Protein AF-A0A5C6XM30-F1 (afdb_monomer_lite)

Radius of gyration: 27.26 Å; chains: 1; bounding box: 58×73×55 Å

Structure (mmCIF, N/CA/C/O backbone):
data_AF-A0A5C6XM30-F1
#
_entry.id   AF-A0A5C6XM30-F1
#
loop_
_atom_site.group_PDB
_atom_site.id
_atom_site.type_symbol
_atom_site.label_atom_id
_atom_site.label_alt_id
_atom_site.label_comp_id
_atom_site.label_asym_id
_atom_site.label_entity_id
_atom_site.label_seq_id
_atom_site.pdbx_PDB_ins_code
_atom_site.Cartn_x
_atom_site.Cartn_y
_atom_site.Cartn_z
_atom_site.occupancy
_atom_site.B_iso_or_equiv
_atom_site.auth_seq_id
_atom_site.auth_comp_id
_atom_site.auth_asym_id
_atom_site.auth_atom_id
_atom_site.pdbx_PDB_model_num
ATOM 1 N N . MET A 1 1 ? -19.858 -23.437 -1.092 1.00 40.25 1 MET A N 1
ATOM 2 C CA . MET A 1 1 ? -20.475 -22.109 -1.298 1.00 40.25 1 MET A CA 1
ATOM 3 C C . MET A 1 1 ? -19.417 -21.078 -0.925 1.00 40.25 1 MET A C 1
ATOM 5 O O . MET A 1 1 ? -19.105 -20.964 0.253 1.00 40.25 1 MET A O 1
ATOM 9 N N . ASN A 1 2 ? -18.749 -20.458 -1.905 1.00 53.47 2 ASN A N 1
ATOM 10 C CA . ASN A 1 2 ? -17.655 -19.523 -1.614 1.00 53.47 2 ASN A CA 1
ATOM 11 C C . ASN A 1 2 ? -18.248 -18.200 -1.123 1.00 53.47 2 ASN A C 1
ATOM 13 O O . ASN A 1 2 ? -19.006 -17.548 -1.841 1.00 53.47 2 ASN A O 1
ATOM 17 N N . GLU A 1 3 ? -17.945 -17.837 0.123 1.00 67.25 3 GLU A N 1
ATOM 18 C CA . GLU A 1 3 ? -18.320 -16.539 0.675 1.00 67.25 3 GLU A CA 1
ATOM 19 C C . GLU A 1 3 ? -17.633 -15.441 -0.149 1.00 67.25 3 GLU A C 1
ATOM 21 O O . GLU A 1 3 ? -16.437 -15.514 -0.410 1.00 67.25 3 GLU A O 1
ATOM 26 N N . LYS A 1 4 ? -18.375 -14.413 -0.567 1.00 79.62 4 LYS A N 1
ATOM 27 C CA . LYS A 1 4 ? -17.758 -13.184 -1.079 1.00 79.62 4 LYS A CA 1
ATOM 28 C C . LYS A 1 4 ? -17.199 -12.395 0.101 1.00 79.62 4 LYS A C 1
ATOM 30 O O . LYS A 1 4 ? -17.884 -12.242 1.116 1.00 79.62 4 LYS A O 1
ATOM 35 N N . VAL A 1 5 ? -15.999 -11.832 -0.048 1.00 81.56 5 VAL A N 1
ATOM 36 C CA . VAL A 1 5 ? -15.506 -10.804 0.883 1.00 81.56 5 VAL A CA 1
ATOM 37 C C . VAL A 1 5 ? -16.473 -9.618 0.841 1.00 81.56 5 VAL A C 1
ATOM 39 O O . VAL A 1 5 ? -16.636 -8.998 -0.209 1.00 81.56 5 VAL A O 1
ATOM 42 N N . LYS A 1 6 ? -17.144 -9.348 1.965 1.00 83.69 6 LYS A N 1
ATOM 43 C CA . LYS A 1 6 ? -18.075 -8.222 2.125 1.00 83.69 6 LYS A CA 1
ATOM 44 C C . LYS A 1 6 ? -17.318 -6.913 2.316 1.00 83.69 6 LYS A C 1
ATOM 46 O O . LYS A 1 6 ? -16.190 -6.928 2.812 1.00 83.69 6 LYS A O 1
ATOM 51 N N . SER A 1 7 ? -17.954 -5.805 1.950 1.00 81.69 7 SER A N 1
ATOM 52 C CA . SER A 1 7 ? -17.387 -4.476 2.155 1.00 81.69 7 SER A CA 1
ATOM 53 C C . SER A 1 7 ? -17.250 -4.189 3.653 1.00 81.69 7 SER A C 1
ATOM 55 O O . SER A 1 7 ? -18.114 -4.575 4.442 1.00 81.69 7 SER A O 1
ATOM 57 N N . LEU A 1 8 ? -16.186 -3.480 4.056 1.00 81.06 8 LEU A N 1
ATOM 58 C CA . LEU A 1 8 ? -16.021 -3.007 5.436 1.00 81.06 8 LEU A CA 1
ATOM 59 C C . LEU A 1 8 ? -17.243 -2.224 5.903 1.00 81.06 8 LEU A C 1
ATOM 61 O O . LEU A 1 8 ? -17.575 -2.304 7.074 1.00 81.06 8 LEU A O 1
ATOM 65 N N . TYR A 1 9 ? -17.892 -1.500 4.991 1.00 76.38 9 TYR A N 1
ATOM 66 C CA . TYR A 1 9 ? -18.986 -0.573 5.269 1.00 76.38 9 TYR A CA 1
ATOM 67 C C . TYR A 1 9 ? -20.360 -1.240 5.372 1.00 76.38 9 TYR A C 1
ATOM 69 O O . TYR A 1 9 ? -21.315 -0.583 5.789 1.00 76.38 9 TYR A O 1
ATOM 77 N N . ASP A 1 10 ? -20.474 -2.518 5.010 1.00 75.38 10 ASP A N 1
ATOM 78 C CA . ASP A 1 10 ? -21.750 -3.225 5.043 1.00 75.38 10 ASP A CA 1
ATOM 79 C C . ASP A 1 10 ? -22.238 -3.351 6.492 1.00 75.38 10 ASP A C 1
ATOM 81 O O . ASP A 1 10 ? -21.568 -3.951 7.328 1.00 75.38 10 ASP A O 1
ATOM 85 N N . ASN A 1 11 ? -23.427 -2.815 6.783 1.00 75.56 11 ASN A N 1
ATOM 86 C CA . ASN A 1 11 ? -24.070 -2.848 8.105 1.00 75.56 11 ASN A CA 1
ATOM 87 C C . ASN A 1 11 ? -23.289 -2.159 9.244 1.00 75.56 11 ASN A C 1
ATOM 89 O O . ASN A 1 11 ? -23.560 -2.422 10.417 1.00 75.56 11 ASN A O 1
ATOM 93 N N . LEU A 1 12 ? -22.349 -1.256 8.936 1.00 76.75 12 LEU A N 1
ATOM 94 C CA . LEU A 1 12 ? -21.659 -0.472 9.963 1.00 76.75 12 LEU A CA 1
ATOM 95 C C . LEU A 1 12 ? -22.493 0.718 10.441 1.00 76.75 12 LEU A C 1
ATOM 97 O O . LEU A 1 12 ? -22.843 1.606 9.663 1.00 76.75 12 LEU A O 1
ATOM 101 N N . ASN A 1 13 ? -22.694 0.810 11.757 1.00 75.56 13 ASN A N 1
ATOM 102 C CA . ASN A 1 13 ? -23.149 2.042 12.393 1.00 75.56 13 ASN A CA 1
ATOM 103 C C . ASN A 1 13 ? -21.945 2.896 12.820 1.00 75.56 13 ASN A C 1
ATOM 105 O O . ASN A 1 13 ? -21.471 2.820 13.951 1.00 75.56 13 ASN A O 1
ATOM 109 N N . LEU A 1 14 ? -21.457 3.743 11.911 1.00 74.75 14 LEU A N 1
ATOM 110 C CA . LEU A 1 14 ? -20.307 4.616 12.186 1.00 74.75 14 LEU A CA 1
ATOM 111 C C . LEU A 1 14 ? -20.572 5.651 13.293 1.00 74.75 14 LEU A C 1
ATOM 113 O O . LEU A 1 14 ? -19.620 6.184 13.855 1.00 74.75 14 LEU A O 1
ATOM 117 N N . LYS A 1 15 ? -21.839 5.933 13.640 1.00 77.19 15 LYS A N 1
ATOM 118 C CA . LYS A 1 15 ? -22.179 6.889 14.711 1.00 77.19 15 LYS A CA 1
ATOM 119 C C . LYS A 1 15 ? -21.788 6.381 16.098 1.00 77.19 15 LYS A C 1
ATOM 121 O O . LYS A 1 15 ? -21.571 7.187 16.994 1.00 77.19 15 LYS A O 1
ATOM 126 N N . THR A 1 16 ? -21.715 5.062 16.276 1.00 81.25 16 THR A N 1
ATOM 127 C CA . THR A 1 16 ? -21.353 4.421 17.549 1.00 81.25 16 THR A CA 1
ATOM 128 C C . THR A 1 16 ? -19.875 4.041 17.623 1.00 81.25 16 THR A C 1
ATOM 130 O O . THR A 1 16 ? -19.420 3.542 18.648 1.00 81.25 16 THR A O 1
ATOM 133 N N . THR A 1 17 ? -19.112 4.248 16.547 1.00 85.81 17 THR A N 1
ATOM 134 C CA . THR A 1 17 ? -17.674 3.973 16.529 1.00 85.81 17 THR A CA 1
ATOM 135 C C . THR A 1 17 ? -16.923 5.068 17.300 1.00 85.81 17 THR A C 1
ATOM 137 O O . THR A 1 17 ? -17.089 6.245 16.975 1.00 85.81 17 THR A O 1
ATOM 140 N N . PRO A 1 18 ? -16.066 4.725 18.284 1.00 89.50 18 PRO A N 1
ATOM 141 C CA . PRO A 1 18 ? -15.236 5.691 18.992 1.00 89.50 18 PRO A CA 1
ATOM 142 C C . PRO A 1 18 ? -14.442 6.575 18.032 1.00 89.50 18 PRO A C 1
ATOM 144 O O . PRO A 1 18 ? -13.803 6.086 17.094 1.00 89.50 18 PRO A O 1
ATOM 147 N N . LYS A 1 19 ? -14.444 7.884 18.303 1.00 88.06 19 LYS A N 1
ATOM 148 C CA . LYS A 1 19 ? -13.842 8.896 17.426 1.00 88.06 19 LYS A CA 1
ATOM 149 C C . LYS A 1 19 ? -12.382 8.585 17.083 1.00 88.06 19 LYS A C 1
ATOM 151 O O . LYS A 1 19 ? -12.007 8.663 15.924 1.00 88.06 19 LYS A O 1
ATOM 156 N N . ILE A 1 20 ? -11.584 8.152 18.059 1.00 88.44 20 ILE A N 1
ATOM 157 C CA . ILE A 1 20 ? -10.165 7.811 17.863 1.00 88.44 20 ILE A CA 1
ATOM 158 C C . ILE A 1 20 ? -9.942 6.684 16.842 1.00 88.44 20 ILE A C 1
ATOM 160 O O . ILE A 1 20 ? -8.983 6.723 16.073 1.00 88.44 20 ILE A O 1
ATOM 164 N N . ILE A 1 21 ? -10.845 5.701 16.802 1.00 88.50 21 ILE A N 1
ATOM 165 C CA . ILE A 1 21 ? -10.800 4.595 15.840 1.00 88.50 21 ILE A CA 1
ATOM 166 C C . ILE A 1 21 ? -11.195 5.111 14.459 1.00 88.50 21 ILE A C 1
ATOM 168 O O . ILE A 1 21 ? -10.511 4.818 13.479 1.00 88.50 21 ILE A O 1
ATOM 172 N N . LEU A 1 22 ? -12.277 5.890 14.383 1.00 86.31 22 LEU A N 1
ATOM 173 C CA . LEU A 1 22 ? -12.786 6.434 13.128 1.00 86.31 22 LEU A CA 1
ATOM 174 C C . LEU A 1 22 ? -11.791 7.411 12.483 1.00 86.31 22 LEU A C 1
ATOM 176 O O . LEU A 1 22 ? -11.523 7.313 11.287 1.00 86.31 22 LEU A O 1
ATOM 180 N N . ASP A 1 23 ? -11.194 8.300 13.276 1.00 84.81 23 ASP A N 1
ATOM 181 C CA . ASP A 1 23 ? -10.172 9.250 12.837 1.00 84.81 23 ASP A CA 1
ATOM 182 C C . ASP A 1 23 ? -8.939 8.508 12.306 1.00 84.81 23 ASP A C 1
ATOM 184 O O . ASP A 1 23 ? -8.452 8.813 11.213 1.00 84.81 23 ASP A O 1
ATOM 188 N N . TYR A 1 24 ? -8.464 7.482 13.026 1.00 84.94 24 TYR A N 1
ATOM 189 C CA . TYR A 1 24 ? -7.345 6.670 12.553 1.00 84.94 24 TYR A CA 1
ATOM 190 C C . TYR A 1 24 ? -7.695 5.927 11.262 1.00 84.94 24 TYR A C 1
ATOM 192 O O . TYR A 1 24 ? -6.934 6.007 10.300 1.00 84.94 24 TYR A O 1
ATOM 200 N N . PHE A 1 25 ? -8.849 5.261 11.202 1.00 84.31 25 PHE A N 1
ATOM 201 C CA . PHE A 1 25 ? -9.312 4.542 10.015 1.00 84.31 25 PHE A CA 1
ATOM 202 C C . PHE A 1 25 ? -9.391 5.454 8.785 1.00 84.31 25 PHE A C 1
ATOM 204 O O . PHE A 1 25 ? -8.838 5.132 7.733 1.00 84.31 25 PHE A O 1
ATOM 211 N N . ASN A 1 26 ? -9.990 6.635 8.937 1.00 79.38 26 ASN A N 1
ATOM 212 C CA . ASN A 1 26 ? -10.081 7.628 7.871 1.00 79.38 26 ASN A CA 1
ATOM 213 C C . ASN A 1 26 ? -8.698 8.164 7.468 1.00 79.38 26 ASN A C 1
ATOM 215 O O . ASN A 1 26 ? -8.483 8.453 6.295 1.00 79.38 26 ASN A O 1
ATOM 219 N N . SER A 1 27 ? -7.733 8.252 8.390 1.00 78.81 27 SER A N 1
ATOM 220 C CA . SER A 1 27 ? -6.354 8.675 8.083 1.00 78.81 27 SER A CA 1
ATOM 221 C C . SER A 1 27 ? -5.559 7.681 7.220 1.00 78.81 27 SER A C 1
ATOM 223 O O . SER A 1 27 ? -4.453 8.004 6.760 1.00 78.81 27 SER A O 1
ATOM 225 N N . LEU A 1 28 ? -6.070 6.455 7.053 1.00 76.50 28 LEU A N 1
ATOM 226 C CA . LEU A 1 28 ? -5.462 5.420 6.215 1.00 76.50 28 LEU A CA 1
ATOM 227 C C . LEU A 1 28 ? -5.915 5.499 4.755 1.00 76.50 28 LEU A C 1
ATOM 229 O O . LEU A 1 28 ? -5.235 4.957 3.887 1.00 76.50 28 LEU A O 1
ATOM 233 N N . GLY A 1 29 ? -7.038 6.159 4.466 1.00 67.75 29 GLY A N 1
ATOM 234 C CA . GLY A 1 29 ? -7.469 6.380 3.092 1.00 67.75 29 GLY A CA 1
ATOM 235 C C . GLY A 1 29 ? -6.691 7.496 2.393 1.00 67.75 29 GLY A C 1
ATOM 236 O O . GLY A 1 29 ? -6.094 8.368 3.023 1.00 67.75 29 GLY A O 1
ATOM 237 N N . SER A 1 30 ? -6.714 7.480 1.061 1.00 56.50 30 SER A N 1
ATOM 238 C CA . SER A 1 30 ? -6.116 8.538 0.244 1.00 56.50 30 SER A CA 1
ATOM 239 C C . SER A 1 30 ? -6.979 9.800 0.301 1.00 56.50 30 SER A C 1
ATOM 241 O O . SER A 1 30 ? -8.169 9.753 0.002 1.00 56.50 30 SER A O 1
ATOM 243 N N . SER A 1 31 ? -6.383 10.949 0.630 1.00 45.03 31 SER A N 1
ATOM 244 C CA . SER A 1 31 ? -7.051 12.259 0.567 1.00 45.03 31 SER A CA 1
ATOM 245 C C . SER A 1 31 ? -7.333 12.738 -0.863 1.00 45.03 31 SER A C 1
ATOM 247 O O . SER A 1 31 ? -7.992 13.758 -1.042 1.00 45.03 31 SER A O 1
ATOM 249 N N . LYS A 1 32 ? -6.818 12.032 -1.882 1.00 44.31 32 LYS A N 1
ATOM 250 C CA . LYS A 1 32 ? -6.969 12.392 -3.301 1.00 44.31 32 LYS A CA 1
ATOM 251 C C . LYS A 1 32 ? -8.223 11.817 -3.964 1.00 44.31 32 LYS A C 1
ATOM 253 O O . LYS A 1 32 ? -8.522 12.215 -5.086 1.00 44.31 32 LYS A O 1
ATOM 258 N N . ASP A 1 33 ? -8.951 10.924 -3.297 1.00 40.91 33 ASP A N 1
ATOM 259 C CA . ASP A 1 33 ? -10.219 10.419 -3.815 1.00 40.91 33 ASP A CA 1
ATOM 260 C C . ASP A 1 33 ? -11.350 11.347 -3.348 1.00 40.91 33 ASP A C 1
ATOM 262 O O . ASP A 1 33 ? -11.609 11.489 -2.154 1.00 40.91 33 ASP A O 1
ATOM 266 N N . PHE A 1 34 ? -12.022 11.988 -4.310 1.00 34.69 34 PHE A N 1
ATOM 267 C CA . PHE A 1 34 ? -13.093 12.991 -4.146 1.00 34.69 34 PHE A CA 1
ATOM 268 C C . PHE A 1 34 ? -14.288 12.545 -3.262 1.00 34.69 34 PHE A C 1
ATOM 270 O O . PHE A 1 34 ? -15.171 13.347 -2.977 1.00 34.69 34 PHE A O 1
ATOM 277 N N . PHE A 1 35 ? -14.316 11.288 -2.799 1.00 37.22 35 PHE A N 1
ATOM 278 C CA . PHE A 1 35 ? -15.398 10.660 -2.028 1.00 37.22 35 PHE A CA 1
ATOM 279 C C . PHE A 1 35 ? -14.960 10.133 -0.649 1.00 37.22 35 PHE A C 1
ATOM 281 O O . PHE A 1 35 ? -15.447 9.105 -0.167 1.00 37.22 35 PHE A O 1
ATOM 288 N N . GLY A 1 36 ? -14.071 10.870 0.016 1.00 47.22 36 GLY A N 1
ATOM 289 C CA . GLY A 1 36 ? -13.663 10.592 1.390 1.00 47.22 36 GLY A CA 1
ATOM 290 C C . GLY A 1 36 ? -12.569 9.531 1.477 1.00 47.22 36 GLY A C 1
ATOM 291 O O . GLY A 1 36 ? -12.476 8.612 0.665 1.00 47.22 36 GLY A O 1
ATOM 292 N N . SER A 1 37 ? -11.715 9.677 2.484 1.00 52.56 37 SER A N 1
ATOM 293 C CA . SER A 1 37 ? -10.513 8.884 2.720 1.00 52.56 37 SER A CA 1
ATOM 294 C C . SER A 1 37 ? -10.846 7.467 3.202 1.00 52.56 37 SER A C 1
ATOM 296 O O . SER A 1 37 ? -10.605 7.088 4.347 1.00 52.56 37 SER A O 1
ATOM 298 N N . LYS A 1 38 ? -11.404 6.655 2.306 1.00 63.03 38 LYS A N 1
ATOM 299 C CA . LYS A 1 38 ? -11.754 5.260 2.563 1.00 63.03 38 LYS A CA 1
ATOM 300 C C . LYS A 1 38 ? -10.575 4.351 2.204 1.00 63.03 38 LYS A C 1
ATOM 302 O O . LYS A 1 38 ? -10.203 4.291 1.030 1.00 63.03 38 LYS A O 1
ATOM 307 N N . PRO A 1 39 ? -9.952 3.656 3.169 1.00 64.44 39 PRO A N 1
ATOM 308 C CA . PRO A 1 39 ? -8.936 2.665 2.844 1.00 64.44 39 PRO A CA 1
ATOM 309 C C . PRO A 1 39 ? -9.566 1.517 2.040 1.00 64.44 39 PRO A C 1
ATOM 311 O O . PRO A 1 39 ? -10.621 1.007 2.410 1.00 64.44 39 PRO A O 1
ATOM 314 N N . LEU A 1 40 ? -8.893 1.103 0.959 1.00 68.00 40 LEU A N 1
ATOM 315 C CA . LEU A 1 40 ? -9.267 -0.046 0.120 1.00 68.00 40 LEU A CA 1
ATOM 316 C C . LEU A 1 40 ? -10.668 0.096 -0.513 1.00 68.00 40 LEU A C 1
ATOM 318 O O . LEU A 1 40 ? -11.603 -0.635 -0.194 1.00 68.00 40 LEU A O 1
ATOM 322 N N . ASN A 1 41 ? -10.806 1.062 -1.425 1.00 69.44 41 ASN A N 1
ATOM 323 C CA . ASN A 1 41 ? -12.088 1.481 -2.001 1.00 69.44 41 ASN A CA 1
ATOM 324 C C . ASN A 1 41 ? -12.551 0.682 -3.229 1.00 69.44 41 ASN A C 1
ATOM 326 O O . ASN A 1 41 ? -13.706 0.824 -3.625 1.00 69.44 41 ASN A O 1
ATOM 330 N N . THR A 1 42 ? -11.683 -0.127 -3.843 1.00 73.19 42 THR A N 1
ATOM 331 C CA . THR A 1 42 ? -12.015 -0.798 -5.104 1.00 73.19 42 THR A CA 1
ATOM 332 C C . THR A 1 42 ? -12.048 -2.304 -4.932 1.00 73.19 42 THR A C 1
ATOM 334 O O . THR A 1 42 ? -11.049 -2.916 -4.555 1.00 73.19 42 THR A O 1
ATOM 337 N N . GLN A 1 43 ? -13.200 -2.898 -5.243 1.00 82.31 43 GLN A N 1
ATOM 338 C CA . GLN A 1 43 ? -13.362 -4.341 -5.333 1.00 82.31 43 GLN A CA 1
ATOM 339 C C . GLN A 1 43 ? -12.954 -4.816 -6.729 1.00 82.31 43 GLN A C 1
ATOM 341 O O . GLN A 1 43 ? -13.398 -4.266 -7.736 1.00 82.31 43 GLN A O 1
ATOM 346 N N . PHE A 1 44 ? -12.147 -5.869 -6.797 1.00 83.50 44 PHE A N 1
ATOM 347 C CA . PHE A 1 44 ? -11.903 -6.607 -8.033 1.00 83.50 44 PHE A CA 1
ATOM 348 C C . PHE A 1 44 ? -12.540 -7.990 -7.938 1.00 83.50 44 PHE A C 1
ATOM 350 O O . PHE A 1 44 ? -12.570 -8.571 -6.852 1.00 83.50 44 PHE A O 1
ATOM 357 N N . THR A 1 45 ? -13.043 -8.517 -9.058 1.00 82.19 45 THR A N 1
ATOM 358 C CA . THR A 1 45 ? -13.583 -9.881 -9.117 1.00 82.19 45 THR A CA 1
ATOM 359 C C . THR A 1 45 ? -13.051 -10.613 -10.344 1.00 82.19 45 THR A C 1
ATOM 361 O O . THR A 1 45 ? -13.280 -10.183 -11.469 1.00 82.19 45 THR A O 1
ATOM 364 N N . PHE A 1 46 ? -12.385 -11.747 -10.130 1.00 83.19 46 PHE A N 1
ATOM 365 C CA . PHE A 1 46 ? -12.082 -12.715 -11.181 1.00 83.19 46 PHE A CA 1
ATOM 366 C C . PHE A 1 46 ? -13.195 -13.762 -11.202 1.00 83.19 46 PHE A C 1
ATOM 368 O O . PHE A 1 46 ? -13.136 -14.754 -10.473 1.00 83.19 46 PHE A O 1
ATOM 375 N N . ASN A 1 47 ? -14.229 -13.525 -12.016 1.00 68.25 47 ASN A N 1
ATOM 376 C CA . ASN A 1 47 ? -15.428 -14.374 -12.062 1.00 68.25 47 ASN A CA 1
ATOM 377 C C . ASN A 1 47 ? -15.091 -15.842 -12.369 1.00 68.25 47 ASN A C 1
ATOM 379 O O . ASN A 1 47 ? -15.621 -16.736 -11.718 1.00 68.25 47 ASN A O 1
ATOM 383 N N . ASN A 1 48 ? -14.133 -16.086 -13.266 1.00 76.94 48 ASN A N 1
ATOM 384 C CA . ASN A 1 48 ? -13.721 -17.439 -13.658 1.00 76.94 48 ASN A CA 1
ATOM 385 C C . ASN A 1 48 ? -13.032 -18.217 -12.524 1.00 76.94 48 ASN A C 1
ATOM 387 O O . ASN A 1 48 ? -12.935 -19.436 -12.594 1.00 76.94 48 ASN A O 1
ATOM 391 N N . GLN A 1 49 ? -12.549 -17.528 -11.486 1.00 73.00 49 GLN A N 1
ATOM 392 C CA . GLN A 1 49 ? -11.850 -18.143 -10.354 1.00 73.00 49 GLN A CA 1
ATOM 393 C C . GLN A 1 49 ? -12.542 -17.886 -9.009 1.00 73.00 49 GLN A C 1
ATOM 395 O O . GLN A 1 49 ? -12.023 -18.281 -7.971 1.00 73.00 49 GLN A O 1
ATOM 400 N N . ASN A 1 50 ? -13.723 -17.253 -9.001 1.00 78.81 50 ASN A N 1
ATOM 401 C CA . ASN A 1 50 ? -14.446 -16.861 -7.785 1.00 78.81 50 ASN A CA 1
ATOM 402 C C . ASN A 1 50 ? -13.578 -16.091 -6.763 1.00 78.81 50 ASN A C 1
ATOM 404 O O . ASN A 1 50 ? -13.775 -16.208 -5.550 1.00 78.81 50 ASN A O 1
ATOM 408 N N . ILE A 1 51 ? -12.623 -15.291 -7.247 1.00 84.50 51 ILE A N 1
ATOM 409 C CA . ILE A 1 51 ? -11.729 -14.491 -6.403 1.00 84.50 51 ILE A CA 1
ATOM 410 C C . ILE A 1 51 ? -12.255 -13.062 -6.334 1.00 84.50 51 ILE A C 1
ATOM 412 O O . ILE A 1 51 ? -12.429 -12.422 -7.370 1.00 84.50 51 ILE A O 1
ATOM 416 N N . ASN A 1 52 ? -12.471 -12.548 -5.123 1.00 88.19 52 ASN A N 1
ATOM 417 C CA . ASN A 1 52 ? -12.779 -11.144 -4.884 1.00 88.19 52 ASN A CA 1
ATOM 418 C C . ASN A 1 52 ? -11.929 -10.560 -3.751 1.00 88.19 52 ASN A C 1
ATOM 420 O O . ASN A 1 52 ? -11.699 -11.210 -2.732 1.00 88.19 52 ASN A O 1
ATOM 424 N N . PHE A 1 53 ? -11.460 -9.331 -3.934 1.00 90.31 53 PHE A N 1
ATOM 425 C CA . PHE A 1 53 ? -10.564 -8.663 -2.990 1.00 90.31 53 PHE A CA 1
ATOM 426 C C . PHE A 1 53 ? -10.645 -7.147 -3.128 1.00 90.31 53 PHE A C 1
ATOM 428 O O . PHE A 1 53 ? -11.211 -6.629 -4.095 1.00 90.31 53 PHE A O 1
ATOM 435 N N . PHE A 1 54 ? -10.048 -6.454 -2.162 1.00 89.12 54 PHE A N 1
ATOM 436 C CA . PHE A 1 54 ? -9.929 -5.004 -2.159 1.00 89.12 54 PHE A CA 1
ATOM 437 C C . PHE A 1 54 ? -8.466 -4.584 -2.255 1.00 89.12 54 PHE A C 1
ATOM 439 O O . PHE A 1 54 ? -7.584 -5.260 -1.731 1.00 89.12 54 PHE A O 1
ATOM 446 N N . TYR A 1 55 ? -8.215 -3.461 -2.918 1.00 85.12 55 TYR A N 1
ATOM 447 C CA . TYR A 1 55 ? -6.873 -2.923 -3.142 1.00 85.12 55 TYR A CA 1
ATOM 448 C C . TYR A 1 55 ? -6.891 -1.390 -3.133 1.00 85.12 55 TYR A C 1
ATOM 450 O O . TYR A 1 55 ? -7.955 -0.761 -3.134 1.00 85.12 55 TYR A O 1
ATOM 458 N N . ASN A 1 56 ? -5.707 -0.775 -3.108 1.00 80.69 56 ASN A N 1
ATOM 459 C CA . ASN A 1 56 ? -5.568 0.672 -3.228 1.00 80.69 56 ASN A CA 1
ATOM 460 C C . ASN A 1 56 ? -5.625 1.108 -4.705 1.00 80.69 56 ASN A C 1
ATOM 462 O O . ASN A 1 56 ? -4.749 0.769 -5.502 1.00 80.69 56 ASN A O 1
ATOM 466 N N . TYR A 1 57 ? -6.642 1.894 -5.072 1.00 79.56 57 TYR A N 1
ATOM 467 C CA . TYR A 1 57 ? -6.827 2.378 -6.444 1.00 79.56 57 TYR A CA 1
ATOM 468 C C . TYR A 1 57 ? -5.646 3.210 -6.969 1.00 79.56 57 TYR A C 1
ATOM 470 O O . TYR A 1 57 ? -5.254 3.070 -8.129 1.00 79.56 57 TYR A O 1
ATOM 478 N N . GLY A 1 58 ? -5.044 4.045 -6.115 1.00 79.38 58 GLY A N 1
ATOM 479 C CA . GLY A 1 58 ? -3.888 4.866 -6.477 1.00 79.38 58 GLY A CA 1
ATOM 480 C C . GLY A 1 58 ? -2.665 4.025 -6.844 1.00 79.38 58 GLY A C 1
ATOM 481 O O . GLY A 1 58 ? -1.986 4.329 -7.823 1.00 79.38 58 GLY A O 1
ATOM 482 N N . GLU A 1 59 ? -2.441 2.930 -6.119 1.00 82.62 59 GLU A N 1
ATOM 483 C CA . GLU A 1 59 ? -1.349 1.980 -6.378 1.00 82.62 59 GLU A CA 1
ATOM 484 C C . GLU A 1 59 ? -1.558 1.241 -7.703 1.00 82.62 59 GLU A C 1
ATOM 486 O O . GLU A 1 59 ? -0.636 1.134 -8.508 1.00 82.62 59 GLU A O 1
ATOM 491 N N . LYS A 1 60 ? -2.798 0.827 -8.003 1.00 86.06 60 LYS A N 1
ATOM 492 C CA . LYS A 1 60 ? -3.133 0.278 -9.325 1.00 86.06 60 LYS A CA 1
ATOM 493 C C . LYS A 1 60 ? -2.808 1.267 -10.434 1.00 86.06 60 LYS A C 1
ATOM 495 O O . LYS A 1 60 ? -2.138 0.903 -11.393 1.00 86.06 60 LYS A O 1
ATOM 500 N N . LYS A 1 61 ? -3.275 2.513 -10.308 1.00 86.50 61 LYS A N 1
ATOM 501 C CA . LYS A 1 61 ? -3.025 3.555 -11.311 1.00 86.50 61 LYS A CA 1
ATOM 502 C C . LYS A 1 61 ? -1.526 3.787 -11.514 1.00 86.50 61 LYS A C 1
ATOM 504 O O . LYS A 1 61 ? -1.097 3.998 -12.644 1.00 86.50 61 LYS A O 1
ATOM 509 N N . HIS A 1 62 ? -0.743 3.741 -10.437 1.00 88.44 62 HIS A N 1
ATOM 510 C CA . HIS A 1 62 ? 0.707 3.862 -10.514 1.00 88.44 62 HIS A CA 1
ATOM 511 C C . HIS A 1 62 ? 1.343 2.714 -11.306 1.00 88.44 62 HIS A C 1
ATOM 513 O O . HIS A 1 62 ? 2.114 2.993 -12.220 1.00 88.44 62 HIS A O 1
ATOM 519 N N . ILE A 1 63 ? 0.979 1.460 -11.018 1.00 91.56 63 ILE A N 1
ATOM 520 C CA . ILE A 1 63 ? 1.495 0.298 -11.758 1.0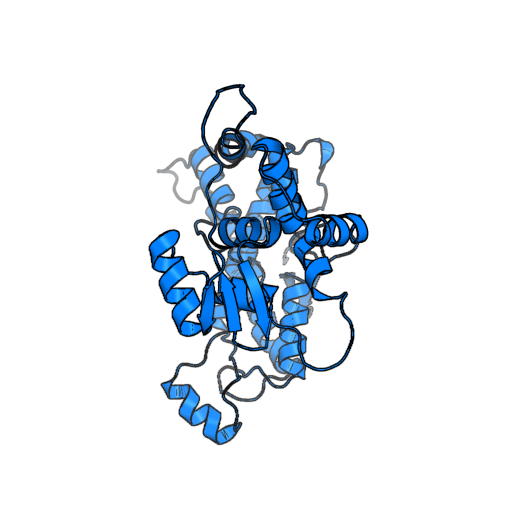0 91.56 63 ILE A CA 1
ATOM 521 C C . ILE A 1 63 ? 1.086 0.334 -13.231 1.00 91.56 63 ILE A C 1
ATOM 523 O O . ILE A 1 63 ? 1.935 0.106 -14.082 1.00 91.56 63 ILE A O 1
ATOM 527 N N . MET A 1 64 ? -0.174 0.664 -13.545 1.00 92.06 64 MET A N 1
ATOM 528 C CA . MET A 1 64 ? -0.631 0.775 -14.940 1.00 92.06 64 MET A CA 1
ATOM 529 C C . MET A 1 64 ? 0.209 1.788 -15.714 1.00 92.06 64 MET A C 1
ATOM 531 O O . MET A 1 64 ? 0.715 1.471 -16.778 1.00 92.06 64 MET A O 1
ATOM 535 N N . ARG A 1 65 ? 0.454 2.965 -15.127 1.00 93.81 65 ARG A N 1
ATOM 536 C CA . ARG A 1 65 ? 1.317 3.970 -15.750 1.00 93.81 65 ARG A CA 1
ATOM 537 C C . ARG A 1 65 ? 2.734 3.448 -15.991 1.00 93.81 65 ARG A C 1
ATOM 539 O O . ARG A 1 65 ? 3.317 3.747 -17.017 1.00 93.81 65 ARG A O 1
ATOM 546 N N . LEU A 1 66 ? 3.306 2.712 -15.041 1.00 94.44 66 LEU A N 1
ATOM 547 C CA . LEU A 1 66 ? 4.654 2.167 -15.204 1.00 94.44 66 LEU A CA 1
ATOM 548 C C . LEU A 1 66 ? 4.722 1.059 -16.266 1.00 94.44 66 LEU A C 1
ATOM 550 O O . LEU A 1 66 ? 5.772 0.889 -16.875 1.00 94.44 66 LEU A O 1
ATOM 554 N N . ILE A 1 67 ? 3.629 0.323 -16.481 1.00 95.44 67 ILE A N 1
ATOM 555 C CA . ILE A 1 67 ? 3.486 -0.613 -17.602 1.00 95.44 67 ILE A CA 1
ATOM 556 C C . ILE A 1 67 ? 3.417 0.160 -18.924 1.00 95.44 67 ILE A C 1
ATOM 558 O O . ILE A 1 67 ? 4.178 -0.148 -19.833 1.00 95.44 67 ILE A O 1
ATOM 562 N N . ASP A 1 68 ? 2.569 1.189 -19.001 1.00 94.88 68 ASP A N 1
ATOM 563 C CA . ASP A 1 68 ? 2.419 2.032 -20.196 1.00 94.88 68 ASP A CA 1
ATOM 564 C C . ASP A 1 68 ? 3.726 2.764 -20.557 1.00 94.88 68 ASP A C 1
ATOM 566 O O . ASP A 1 68 ? 4.046 2.927 -21.730 1.00 94.88 68 ASP A O 1
ATOM 570 N N . ASP A 1 69 ? 4.497 3.178 -19.545 1.00 94.94 69 ASP A N 1
ATOM 571 C CA . ASP A 1 69 ? 5.810 3.817 -19.692 1.00 94.94 69 ASP A CA 1
ATOM 572 C C . ASP A 1 69 ? 6.942 2.791 -19.985 1.00 94.94 69 ASP A C 1
ATOM 574 O O . ASP A 1 69 ? 8.110 3.178 -20.007 1.00 94.94 69 ASP A O 1
ATOM 578 N N . GLU A 1 70 ? 6.629 1.497 -20.160 1.00 94.31 70 GLU A N 1
ATOM 579 C CA . GLU A 1 70 ? 7.579 0.392 -20.409 1.00 94.31 70 GLU A CA 1
ATOM 580 C C . GLU A 1 70 ? 8.674 0.243 -19.326 1.00 94.31 70 GLU A C 1
ATOM 582 O O . GLU A 1 70 ? 9.813 -0.141 -19.592 1.00 94.31 70 GLU A O 1
ATOM 587 N N . LYS A 1 71 ? 8.339 0.539 -18.062 1.00 95.06 71 LYS A N 1
ATOM 588 C CA . LYS A 1 71 ? 9.289 0.557 -16.928 1.00 95.06 71 LYS A CA 1
ATOM 589 C C . LYS A 1 71 ? 9.260 -0.673 -16.028 1.00 95.06 71 LYS A C 1
ATOM 591 O O . LYS A 1 71 ? 10.040 -0.762 -15.072 1.00 95.06 71 LYS A O 1
ATOM 596 N N . ILE A 1 72 ? 8.338 -1.598 -16.272 1.00 95.75 72 ILE A N 1
ATOM 597 C CA . ILE A 1 72 ? 8.161 -2.794 -15.449 1.00 95.75 72 ILE A CA 1
ATOM 598 C C . ILE A 1 72 ? 8.369 -4.047 -16.285 1.00 95.75 72 ILE A C 1
ATOM 600 O O . ILE A 1 72 ? 7.827 -4.184 -17.379 1.00 95.75 72 ILE A O 1
ATOM 604 N N . LEU A 1 73 ? 9.113 -4.979 -15.705 1.00 96.00 73 LEU A N 1
ATOM 605 C CA . LEU A 1 73 ? 9.343 -6.311 -16.227 1.00 96.00 73 LEU A CA 1
ATOM 606 C C . LEU A 1 73 ? 8.578 -7.369 -15.425 1.00 96.00 73 LEU A C 1
ATOM 608 O O . LEU A 1 73 ? 8.276 -7.183 -14.237 1.00 96.00 73 LEU A O 1
ATOM 612 N N . ASP A 1 74 ? 8.304 -8.495 -16.073 1.00 94.81 74 ASP A N 1
ATOM 613 C CA . ASP A 1 74 ? 7.870 -9.718 -15.407 1.00 94.81 74 ASP A CA 1
ATOM 614 C C . ASP A 1 74 ? 9.039 -10.433 -14.686 1.00 94.81 74 ASP A C 1
ATOM 616 O O . ASP A 1 74 ? 10.139 -9.889 -14.537 1.00 94.81 74 ASP A O 1
ATOM 620 N N . GLU A 1 75 ? 8.788 -11.635 -14.161 1.00 91.38 75 GLU A N 1
ATOM 621 C CA . GLU A 1 75 ? 9.799 -12.440 -13.452 1.00 91.38 75 GLU A CA 1
ATOM 622 C C . GLU A 1 75 ? 10.898 -12.974 -14.369 1.00 91.38 75 GLU A C 1
ATOM 624 O O . GLU A 1 75 ? 12.003 -13.236 -13.898 1.00 91.38 75 GLU A O 1
ATOM 629 N N . ASP A 1 76 ? 10.595 -13.094 -15.659 1.00 92.00 76 ASP A N 1
ATOM 630 C CA . ASP A 1 76 ? 11.486 -13.598 -16.699 1.00 92.00 76 ASP A CA 1
ATOM 631 C C . ASP A 1 76 ? 12.199 -12.442 -17.437 1.00 92.00 76 ASP A C 1
ATOM 633 O O . ASP A 1 76 ? 12.872 -12.653 -18.444 1.00 92.00 76 ASP A O 1
ATOM 637 N N . TYR A 1 77 ? 12.086 -11.214 -16.912 1.00 92.56 77 TYR A N 1
ATOM 638 C CA . TYR A 1 77 ? 12.650 -9.968 -17.441 1.00 92.56 77 TYR A CA 1
ATOM 639 C C . TYR A 1 77 ? 12.116 -9.520 -18.810 1.00 92.56 77 TYR A C 1
ATOM 641 O O . TYR A 1 77 ? 12.754 -8.701 -19.484 1.00 92.56 77 TYR A O 1
ATOM 649 N N . ASN A 1 78 ? 10.935 -9.984 -19.214 1.00 93.94 78 ASN A N 1
ATOM 650 C CA . ASN A 1 78 ? 10.231 -9.440 -20.373 1.00 93.94 78 ASN A CA 1
ATOM 651 C C . ASN A 1 78 ? 9.439 -8.194 -19.972 1.00 93.94 78 ASN A C 1
ATOM 653 O O . ASN A 1 78 ? 9.023 -8.061 -18.821 1.00 93.94 78 ASN A O 1
ATOM 657 N N . LEU A 1 79 ? 9.203 -7.285 -20.923 1.00 95.12 79 LEU A N 1
ATOM 658 C CA . LEU A 1 79 ? 8.330 -6.132 -20.694 1.00 95.12 79 LEU A CA 1
ATOM 659 C C . LEU A 1 79 ? 6.943 -6.609 -20.267 1.00 95.12 79 LEU A C 1
ATOM 661 O O . LEU A 1 79 ? 6.300 -7.415 -20.945 1.00 95.12 79 LEU A O 1
ATOM 665 N N . LEU A 1 80 ? 6.490 -6.112 -19.120 1.00 96.75 80 LEU A N 1
ATOM 666 C CA . LEU A 1 80 ? 5.219 -6.520 -18.559 1.00 96.75 80 LEU A CA 1
ATOM 667 C C . LEU A 1 80 ? 4.082 -5.910 -19.372 1.00 96.75 80 LEU A C 1
ATOM 669 O O . LEU A 1 80 ? 3.984 -4.695 -19.493 1.00 96.75 80 LEU A O 1
ATOM 673 N N . THR A 1 81 ? 3.168 -6.744 -19.859 1.00 96.12 81 THR A N 1
ATOM 674 C CA . THR A 1 81 ? 1.938 -6.265 -20.494 1.00 96.12 81 THR A CA 1
ATOM 675 C C . THR A 1 81 ? 0.808 -6.134 -19.477 1.00 96.12 81 THR A C 1
ATOM 677 O O . THR A 1 81 ? 0.799 -6.777 -18.421 1.00 96.12 81 THR A O 1
ATOM 680 N N . ILE A 1 82 ? -0.199 -5.328 -19.820 1.00 95.00 82 ILE A N 1
ATOM 681 C CA . ILE A 1 82 ? -1.415 -5.171 -19.012 1.00 95.00 82 ILE A CA 1
ATOM 682 C C . ILE A 1 82 ? -2.091 -6.532 -18.770 1.00 95.00 82 ILE A C 1
ATOM 684 O O . ILE A 1 82 ? -2.479 -6.838 -17.641 1.00 95.00 82 ILE A O 1
ATOM 688 N N . ASP A 1 83 ? -2.181 -7.376 -19.798 1.00 94.56 83 ASP A N 1
ATOM 689 C CA . ASP A 1 83 ? -2.814 -8.693 -19.690 1.00 94.56 83 ASP A CA 1
ATOM 690 C C . ASP A 1 83 ? -2.053 -9.625 -18.746 1.00 94.56 83 ASP A C 1
ATOM 692 O O . ASP A 1 83 ? -2.668 -10.295 -17.911 1.00 94.56 83 ASP A O 1
ATOM 696 N N . VAL A 1 84 ? -0.718 -9.642 -18.823 1.00 95.69 84 VAL A N 1
ATOM 697 C CA . VAL A 1 84 ? 0.110 -10.431 -17.901 1.00 95.69 84 VAL A CA 1
ATOM 698 C C . VAL A 1 84 ? -0.043 -9.905 -16.475 1.00 95.69 84 VAL A C 1
ATOM 700 O O . VAL A 1 84 ? -0.211 -10.702 -15.548 1.00 95.69 84 VAL A O 1
ATOM 703 N N . PHE A 1 85 ? -0.079 -8.582 -16.279 1.00 95.62 85 PHE A N 1
ATOM 704 C CA . PHE A 1 85 ? -0.340 -7.991 -14.968 1.00 95.62 85 PHE A CA 1
ATOM 705 C C . PHE A 1 85 ? -1.657 -8.483 -14.358 1.00 95.62 85 PHE A C 1
ATOM 707 O O . PHE A 1 85 ? -1.663 -8.957 -13.219 1.00 95.62 85 PHE A O 1
ATOM 714 N N . TYR A 1 86 ? -2.765 -8.408 -15.101 1.00 93.25 86 TYR A N 1
ATOM 715 C CA . TYR A 1 86 ? -4.074 -8.830 -14.600 1.00 93.25 86 TYR A CA 1
ATOM 716 C C . TYR A 1 86 ? -4.142 -10.336 -14.346 1.00 93.25 86 TYR A C 1
ATOM 718 O O . TYR A 1 86 ? -4.541 -10.758 -13.260 1.00 93.25 86 TYR A O 1
ATOM 726 N N . ASN A 1 87 ? -3.751 -11.141 -15.332 1.00 92.50 87 ASN A N 1
ATOM 727 C CA . ASN A 1 87 ? -3.955 -12.589 -15.294 1.00 92.50 87 ASN A CA 1
ATOM 728 C C . ASN A 1 87 ? -2.965 -13.318 -14.383 1.00 92.50 87 ASN A C 1
ATOM 730 O O . ASN A 1 87 ? -3.224 -14.455 -13.992 1.00 92.50 87 ASN A O 1
ATOM 734 N N . THR A 1 88 ? -1.864 -12.662 -14.017 1.00 94.12 88 THR A N 1
ATOM 735 C CA . THR A 1 88 ? -0.810 -13.260 -13.201 1.00 94.12 88 THR A CA 1
ATOM 736 C C . THR A 1 88 ? -0.673 -12.541 -11.868 1.00 94.12 88 THR A C 1
ATOM 738 O O . THR A 1 88 ? -1.051 -13.074 -10.830 1.00 94.12 88 THR A O 1
ATOM 741 N N . TYR A 1 89 ? -0.183 -11.305 -11.867 1.00 95.19 89 TYR A N 1
ATOM 742 C CA . TYR A 1 89 ? 0.219 -10.627 -10.634 1.00 95.19 89 TYR A CA 1
ATOM 743 C C . TYR A 1 89 ? -0.971 -10.179 -9.791 1.00 95.19 89 TYR A C 1
ATOM 745 O O . TYR A 1 89 ? -1.026 -10.441 -8.587 1.00 95.19 89 TYR A O 1
ATOM 753 N N . LEU A 1 90 ? -1.963 -9.548 -10.421 1.00 93.25 90 LEU A N 1
ATOM 754 C CA . LEU A 1 90 ? -3.173 -9.129 -9.725 1.00 93.25 90 LEU A CA 1
ATOM 755 C C . LEU A 1 90 ? -3.998 -10.338 -9.262 1.00 93.25 90 LEU A C 1
ATOM 757 O O . LEU A 1 90 ? -4.618 -10.300 -8.196 1.00 93.25 90 LEU A O 1
ATOM 761 N N . LEU A 1 91 ? -3.971 -11.424 -10.034 1.00 93.69 91 LEU A N 1
ATOM 762 C CA . LEU A 1 91 ? -4.587 -12.682 -9.647 1.00 93.69 91 LEU A CA 1
ATOM 763 C C . LEU A 1 91 ? -3.917 -13.296 -8.410 1.00 93.69 91 LEU A C 1
ATOM 765 O O . LEU A 1 91 ? -4.616 -13.652 -7.460 1.00 93.69 91 LEU A O 1
ATOM 769 N N . GLU A 1 92 ? -2.585 -13.383 -8.385 1.00 95.19 92 GLU A N 1
ATOM 770 C CA . GLU A 1 92 ? -1.829 -13.884 -7.229 1.00 95.19 92 GLU A CA 1
ATOM 771 C C . GLU A 1 92 ? -2.050 -13.026 -5.981 1.00 95.19 92 GLU A C 1
ATOM 773 O O . GLU A 1 92 ? -2.266 -13.559 -4.889 1.00 95.19 92 GLU A O 1
ATOM 778 N N . TYR A 1 93 ? -2.109 -11.701 -6.140 1.00 94.81 93 TYR A N 1
ATOM 779 C CA . TYR A 1 93 ? -2.530 -10.808 -5.063 1.00 94.81 93 TYR A CA 1
ATOM 780 C C . TYR A 1 93 ? -3.926 -11.174 -4.541 1.00 94.81 93 TYR A C 1
ATOM 782 O O . TYR A 1 93 ? -4.121 -11.306 -3.332 1.00 94.81 93 TYR A O 1
ATOM 790 N N . GLY A 1 94 ? -4.896 -11.390 -5.434 1.00 93.44 94 GLY A N 1
ATOM 791 C CA . GLY A 1 94 ? -6.257 -11.772 -5.060 1.00 93.44 94 GLY A CA 1
ATOM 792 C C . GLY A 1 94 ? -6.339 -13.108 -4.316 1.00 93.44 94 GLY A C 1
ATOM 793 O O . GLY A 1 94 ? -7.037 -13.201 -3.301 1.00 93.44 94 GLY A O 1
ATOM 794 N N . LYS A 1 95 ? -5.588 -14.124 -4.767 1.00 94.62 95 LYS A N 1
ATOM 795 C CA . LYS A 1 95 ? -5.465 -15.424 -4.081 1.00 94.62 95 LYS A CA 1
ATOM 796 C C . LYS A 1 95 ? -4.894 -15.254 -2.676 1.00 94.62 95 LYS A C 1
ATOM 798 O O . LYS A 1 95 ? -5.469 -15.761 -1.709 1.00 94.62 95 LYS A O 1
ATOM 803 N N . GLY A 1 96 ? -3.798 -14.502 -2.560 1.00 95.19 96 GLY A N 1
ATOM 804 C CA . GLY A 1 96 ? -3.188 -14.158 -1.280 1.00 95.19 96 GLY A CA 1
ATOM 805 C C . GLY A 1 96 ? -4.191 -13.474 -0.357 1.00 95.19 96 GLY A C 1
ATOM 806 O O . GLY A 1 96 ? -4.391 -13.916 0.771 1.00 95.19 96 GLY A O 1
ATOM 807 N N . PHE A 1 97 ? -4.889 -12.453 -0.858 1.00 94.00 97 PHE A N 1
ATOM 808 C CA . PHE A 1 97 ? -5.877 -11.685 -0.103 1.00 94.00 97 PHE A CA 1
ATOM 809 C C . PHE A 1 97 ? -6.987 -12.553 0.471 1.00 94.00 97 PHE A C 1
ATOM 811 O O . PHE A 1 97 ? -7.256 -12.478 1.670 1.00 94.00 97 PHE A O 1
ATOM 818 N N . GLN A 1 98 ? -7.623 -13.398 -0.343 1.00 92.75 98 GLN A N 1
ATOM 819 C CA . GLN A 1 98 ? -8.668 -14.288 0.164 1.00 92.75 98 GLN A CA 1
ATOM 820 C C . GLN A 1 98 ? -8.120 -15.234 1.231 1.00 92.75 98 GLN A C 1
ATOM 822 O O . GLN A 1 98 ? -8.736 -15.383 2.290 1.00 92.75 98 GLN A O 1
ATOM 827 N N . LYS A 1 99 ? -6.941 -15.823 0.992 1.00 94.19 99 LYS A N 1
ATOM 828 C CA . LYS A 1 99 ? -6.291 -16.701 1.966 1.00 94.19 99 LYS A CA 1
ATOM 829 C C . LYS A 1 99 ? -6.074 -15.978 3.297 1.00 94.19 99 LYS A C 1
ATOM 831 O O . LYS A 1 99 ? -6.578 -16.441 4.316 1.00 94.19 99 LYS A O 1
ATOM 836 N N . GLY A 1 100 ? -5.436 -14.808 3.280 1.00 93.81 100 GLY A N 1
ATOM 837 C CA . GLY A 1 100 ? -5.200 -14.001 4.480 1.00 93.81 100 GLY A CA 1
ATOM 838 C C . GLY A 1 100 ? -6.494 -13.590 5.184 1.00 93.81 100 GLY A C 1
ATOM 839 O O . GLY A 1 100 ? -6.619 -13.741 6.397 1.00 93.81 100 GLY A O 1
ATOM 840 N N . PHE A 1 101 ? -7.509 -13.154 4.435 1.00 92.69 101 PHE A N 1
ATOM 841 C CA . PHE A 1 101 ? -8.797 -12.735 4.993 1.00 92.69 101 PHE A CA 1
ATOM 842 C C . PHE A 1 101 ? -9.510 -13.868 5.753 1.00 92.69 101 PHE A C 1
ATOM 844 O O . PHE A 1 101 ? -10.001 -13.666 6.871 1.00 92.69 101 PHE A O 1
ATOM 851 N N . TYR A 1 102 ? -9.573 -15.070 5.170 1.00 91.12 102 TYR A N 1
ATOM 852 C CA . TYR A 1 102 ? -10.268 -16.206 5.780 1.00 91.12 102 TYR A CA 1
ATOM 853 C C . TYR A 1 102 ? -9.433 -16.918 6.846 1.00 91.12 102 TYR A C 1
ATOM 855 O O . TYR A 1 102 ? -9.975 -17.286 7.894 1.00 91.12 102 TYR A O 1
ATOM 863 N N . GLU A 1 103 ? -8.130 -17.099 6.622 1.00 92.62 103 GLU A N 1
ATOM 864 C CA . GLU A 1 103 ? -7.235 -17.739 7.591 1.00 92.62 103 GLU A CA 1
ATOM 865 C C . GLU A 1 103 ? -7.041 -16.878 8.832 1.00 92.62 103 GLU A C 1
ATOM 867 O O . GLU A 1 103 ? -7.055 -17.418 9.938 1.00 92.62 103 GLU A O 1
ATOM 872 N N . PHE A 1 104 ? -6.989 -15.547 8.697 1.00 91.44 104 PHE A N 1
ATOM 873 C CA . PHE A 1 104 ? -6.878 -14.679 9.864 1.00 91.44 104 PHE A CA 1
ATOM 874 C C . PHE A 1 104 ? -8.038 -14.904 10.832 1.00 91.44 104 PHE A C 1
ATOM 876 O O . PHE A 1 104 ? -7.803 -15.149 12.013 1.00 91.44 104 PHE A O 1
ATOM 883 N N . LYS A 1 105 ? -9.285 -14.946 10.331 1.00 84.19 105 LYS A N 1
ATOM 884 C CA . LYS A 1 105 ? -10.480 -15.239 11.146 1.00 84.19 105 LYS A CA 1
ATOM 885 C C . LYS A 1 105 ? -10.386 -16.601 11.842 1.00 84.19 105 LYS A C 1
ATOM 887 O O . LYS A 1 105 ? -10.801 -16.714 12.993 1.00 84.19 105 LYS A O 1
ATOM 892 N N . LYS A 1 106 ? -9.876 -17.631 11.156 1.00 86.44 106 LYS A N 1
ATOM 893 C CA . LYS A 1 106 ? -9.682 -18.970 11.740 1.00 86.44 106 LYS A CA 1
ATOM 894 C C . LYS A 1 106 ? -8.634 -18.935 12.850 1.00 86.44 106 LYS A C 1
ATOM 896 O O . LYS A 1 106 ? -8.909 -19.437 13.931 1.00 86.44 106 LYS A O 1
ATOM 901 N N . SER A 1 107 ? -7.528 -18.226 12.633 1.00 84.69 107 SER A N 1
ATOM 902 C CA . SER A 1 107 ? -6.424 -18.096 13.590 1.00 84.69 107 SER A CA 1
ATOM 903 C C . SER A 1 107 ? -6.784 -17.360 14.892 1.00 84.69 107 SER A C 1
ATOM 905 O O . SER A 1 107 ? -5.976 -17.317 15.821 1.00 84.69 107 SER A O 1
ATOM 907 N N . LEU A 1 108 ? -7.949 -16.702 14.950 1.00 81.56 108 LEU A N 1
ATOM 908 C CA . LEU A 1 108 ? -8.472 -16.062 16.164 1.00 81.56 108 LEU A CA 1
ATOM 909 C C . LEU A 1 108 ? -9.313 -17.024 17.016 1.00 81.56 108 LEU A C 1
ATOM 911 O O . LEU A 1 108 ? -9.622 -16.707 18.163 1.00 81.56 108 LEU A O 1
ATOM 915 N N . LYS A 1 109 ? -9.707 -18.182 16.472 1.00 74.06 109 LYS A N 1
ATOM 916 C CA . LYS A 1 109 ? -10.407 -19.225 17.226 1.00 74.06 109 LYS A CA 1
ATOM 917 C C . LYS A 1 109 ? -9.393 -20.031 18.043 1.00 74.06 109 LYS A C 1
ATOM 919 O O . LYS A 1 109 ? -8.249 -20.196 17.633 1.00 74.06 109 LYS A O 1
ATOM 924 N N . LYS A 1 110 ? -9.813 -20.533 19.207 1.00 61.78 110 LYS A N 1
ATOM 925 C CA . LYS A 1 110 ? -8.978 -21.410 20.041 1.00 61.78 110 LYS A CA 1
ATOM 926 C C . LYS A 1 110 ? -8.750 -22.730 19.305 1.00 61.78 110 LYS A C 1
ATOM 928 O O . LYS A 1 110 ? -9.705 -23.466 19.084 1.00 61.78 110 LYS A O 1
ATOM 933 N N . GLU A 1 111 ? -7.505 -23.017 18.942 1.00 54.50 111 GLU A N 1
ATOM 934 C CA . GLU A 1 111 ? -7.121 -24.296 18.327 1.00 54.50 111 GLU A CA 1
ATOM 935 C C . GLU A 1 111 ? -6.822 -25.384 19.372 1.00 54.50 111 GLU A C 1
ATOM 937 O O . GLU A 1 111 ? -6.794 -26.561 19.034 1.00 54.50 111 GLU A O 1
ATOM 942 N N . ASN A 1 112 ? -6.645 -25.020 20.649 1.00 50.06 112 ASN A N 1
ATOM 943 C CA . ASN A 1 112 ? -6.263 -25.960 21.699 1.00 50.06 112 ASN A CA 1
ATOM 944 C C . ASN A 1 112 ? -7.067 -25.713 22.988 1.00 50.06 112 ASN A C 1
ATOM 946 O O . ASN A 1 112 ? -7.082 -24.598 23.510 1.00 50.06 112 ASN A O 1
ATOM 950 N N . SER A 1 113 ? -7.744 -26.744 23.504 1.00 51.38 113 SER A N 1
ATOM 951 C CA . SER A 1 113 ? -8.570 -26.669 24.723 1.00 51.38 113 SER A CA 1
ATOM 952 C C . SER A 1 113 ? -7.746 -26.420 25.991 1.00 51.38 113 SER A C 1
ATOM 954 O O . SER A 1 113 ? -8.286 -25.918 26.974 1.00 51.38 113 SER A O 1
ATOM 956 N N . LEU A 1 114 ? -6.441 -26.712 25.946 1.00 39.28 114 LEU A N 1
ATOM 957 C CA . LEU A 1 114 ? -5.490 -26.497 27.040 1.00 39.28 114 LEU A CA 1
ATOM 958 C C . LEU A 1 114 ? -5.103 -25.022 27.235 1.00 39.28 114 LEU A C 1
ATOM 960 O O . LEU A 1 114 ? -4.672 -24.643 28.320 1.00 39.28 114 LEU A O 1
ATOM 964 N N . PHE A 1 115 ? -5.274 -24.177 26.211 1.00 43.03 115 PHE A N 1
ATOM 965 C CA . PHE A 1 115 ? -4.900 -22.764 26.258 1.00 43.03 115 PHE A CA 1
ATOM 966 C C . PHE A 1 115 ? -6.104 -21.876 25.932 1.00 43.03 115 PHE A C 1
ATOM 968 O O . PHE A 1 115 ? -6.497 -21.666 24.783 1.00 43.03 115 PHE A O 1
ATOM 975 N N . THR A 1 116 ? -6.701 -21.299 26.969 1.00 50.41 116 THR A N 1
ATOM 976 C CA . THR A 1 116 ? -7.725 -20.264 26.841 1.00 50.41 116 THR A CA 1
ATOM 977 C C . THR A 1 116 ? -7.077 -18.968 26.351 1.00 50.41 116 THR A C 1
ATOM 979 O O . THR A 1 116 ? -6.545 -18.197 27.143 1.00 50.41 116 THR A O 1
ATOM 982 N N . ILE A 1 117 ? -7.159 -18.692 25.042 1.00 56.47 117 ILE A N 1
ATOM 983 C CA . ILE A 1 117 ? -6.859 -17.351 24.514 1.00 56.47 117 ILE A CA 1
ATOM 984 C C . ILE A 1 117 ? -7.750 -16.343 25.257 1.00 56.47 117 ILE A C 1
ATOM 986 O O . ILE A 1 117 ? -8.981 -16.462 25.222 1.00 56.47 117 ILE A O 1
ATOM 990 N N . LYS A 1 118 ? -7.127 -15.392 25.963 1.00 64.19 118 LYS A N 1
ATOM 991 C CA . LYS A 1 118 ? -7.823 -14.298 26.659 1.00 64.19 118 LYS A CA 1
ATOM 992 C C . LYS A 1 118 ? -8.274 -13.250 25.639 1.00 64.19 118 LYS A C 1
ATOM 994 O O . LYS A 1 118 ? -7.591 -13.043 24.636 1.00 64.19 118 LYS A O 1
ATOM 999 N N . ASN A 1 119 ? -9.382 -12.557 25.904 1.00 73.12 119 ASN A N 1
ATOM 1000 C CA . ASN A 1 119 ? -9.903 -11.510 25.011 1.00 73.12 119 ASN A CA 1
ATOM 1001 C C . ASN A 1 119 ? -8.830 -10.467 24.651 1.00 73.12 119 ASN A C 1
ATOM 1003 O O . ASN A 1 119 ? -8.712 -10.096 23.487 1.00 73.12 119 ASN A O 1
ATOM 1007 N N . ASP A 1 120 ? -7.966 -10.107 25.601 1.00 78.69 120 ASP A N 1
ATOM 1008 C CA . ASP A 1 120 ? -6.857 -9.170 25.383 1.00 78.69 120 ASP A CA 1
ATOM 1009 C C . ASP A 1 120 ? -5.864 -9.652 24.316 1.00 78.69 120 ASP A C 1
ATOM 1011 O O . ASP A 1 120 ? -5.402 -8.867 23.492 1.00 78.69 120 ASP A O 1
ATOM 1015 N N . GLN A 1 121 ? -5.558 -10.953 24.269 1.00 80.88 121 GLN A N 1
ATOM 1016 C CA . GLN A 1 121 ? -4.652 -11.517 23.262 1.00 80.88 121 GLN A CA 1
ATOM 1017 C C . GLN A 1 121 ? -5.266 -11.452 21.859 1.00 80.88 121 GLN A C 1
ATOM 1019 O O . GLN A 1 121 ? -4.561 -11.171 20.890 1.00 80.88 121 GLN A O 1
ATOM 1024 N N . ILE A 1 122 ? -6.582 -11.667 21.746 1.00 84.06 122 ILE A N 1
ATOM 1025 C CA . ILE A 1 122 ? -7.320 -11.507 20.484 1.00 84.06 122 ILE A CA 1
ATOM 1026 C C . ILE A 1 122 ? -7.306 -10.037 20.063 1.00 84.06 122 ILE A C 1
ATOM 1028 O O . ILE A 1 122 ? -6.990 -9.743 18.910 1.00 84.06 122 ILE A O 1
ATOM 1032 N N . ILE A 1 123 ? -7.586 -9.122 20.996 1.00 85.50 123 ILE A N 1
ATOM 1033 C CA . ILE A 1 123 ? -7.565 -7.674 20.757 1.00 85.50 123 ILE A CA 1
ATOM 1034 C C . ILE A 1 123 ? -6.185 -7.242 20.258 1.00 85.50 123 ILE A C 1
ATOM 1036 O O . ILE A 1 123 ? -6.095 -6.623 19.201 1.00 85.50 123 ILE A O 1
ATOM 1040 N N . HIS A 1 124 ? -5.103 -7.635 20.936 1.00 86.56 124 HIS A N 1
ATOM 1041 C CA . HIS A 1 124 ? -3.735 -7.334 20.506 1.00 86.56 124 HIS A CA 1
ATOM 1042 C C . HIS A 1 124 ? -3.406 -7.926 19.129 1.00 86.56 124 HIS A C 1
ATOM 1044 O O . HIS A 1 124 ? -2.839 -7.235 18.277 1.00 86.56 124 HIS A O 1
ATOM 1050 N N . LYS A 1 125 ? -3.786 -9.183 18.868 1.00 87.56 125 LYS A N 1
ATOM 1051 C CA . LYS A 1 125 ? -3.538 -9.842 17.577 1.00 87.56 125 LYS A CA 1
ATOM 1052 C C . LYS A 1 125 ? -4.272 -9.143 16.432 1.00 87.56 125 LYS A C 1
ATOM 1054 O O . LYS A 1 125 ? -3.681 -8.939 15.379 1.00 87.56 125 LYS A O 1
ATOM 1059 N N . VAL A 1 126 ? -5.521 -8.729 16.635 1.00 89.94 126 VAL A N 1
ATOM 1060 C CA . VAL A 1 126 ? -6.289 -7.950 15.651 1.00 89.94 126 VAL A CA 1
ATOM 1061 C C . VAL A 1 126 ? -5.705 -6.546 15.480 1.00 89.94 126 VAL A C 1
ATOM 1063 O O . VAL A 1 126 ? -5.450 -6.119 14.356 1.00 89.94 126 VAL A O 1
ATOM 1066 N N . PHE A 1 127 ? -5.420 -5.849 16.577 1.00 88.94 127 PHE A N 1
ATOM 1067 C CA . PHE A 1 127 ? -4.891 -4.486 16.560 1.00 88.94 127 PHE A CA 1
ATOM 1068 C C . PHE A 1 127 ? -3.524 -4.379 15.868 1.00 88.94 127 PHE A C 1
ATOM 1070 O O . PHE A 1 127 ? -3.305 -3.491 15.046 1.00 88.94 127 PHE A O 1
ATOM 1077 N N . SER A 1 128 ? -2.618 -5.324 16.127 1.00 87.81 128 SER A N 1
ATOM 1078 C CA . SER A 1 128 ? -1.280 -5.352 15.513 1.00 87.81 128 SER A CA 1
ATOM 1079 C C . SER A 1 128 ? -1.287 -5.513 13.989 1.00 87.81 128 SER A C 1
ATOM 1081 O O . SER A 1 128 ? -0.286 -5.212 13.345 1.00 87.81 128 SER A O 1
ATOM 1083 N N . LYS A 1 129 ? -2.397 -5.962 13.389 1.00 88.19 129 LYS A N 1
ATOM 1084 C CA . LYS A 1 129 ? -2.531 -6.020 11.927 1.00 88.19 129 LYS A CA 1
ATOM 1085 C C . LYS A 1 129 ? -2.879 -4.675 11.303 1.00 88.19 129 LYS A C 1
ATOM 1087 O O . LYS A 1 129 ? -2.584 -4.486 10.129 1.00 88.19 129 LYS A O 1
ATOM 1092 N N . VAL A 1 130 ? -3.489 -3.753 12.053 1.00 86.56 130 VAL A N 1
ATOM 1093 C CA . VAL A 1 130 ? -3.912 -2.441 11.529 1.00 86.56 130 VAL A CA 1
ATOM 1094 C C . VAL A 1 130 ? -2.971 -1.300 11.896 1.00 86.56 130 VAL A C 1
ATOM 1096 O O . VAL A 1 130 ? -3.047 -0.242 11.276 1.00 86.56 130 VAL A O 1
ATOM 1099 N N . VAL A 1 131 ? -2.073 -1.510 12.862 1.00 80.94 131 VAL A N 1
ATOM 1100 C CA . VAL A 1 131 ? -1.061 -0.527 13.261 1.00 80.94 131 VAL A CA 1
ATOM 1101 C C . VAL A 1 131 ? 0.313 -0.944 12.730 1.00 80.94 131 VAL A C 1
ATOM 1103 O O . VAL A 1 131 ? 0.754 -2.060 12.997 1.00 80.94 131 VAL A O 1
ATOM 1106 N N . PRO A 1 132 ? 1.023 -0.078 11.986 1.00 65.25 132 PRO A N 1
ATOM 1107 C CA . PRO A 1 132 ? 2.357 -0.399 11.499 1.00 65.25 132 PRO A CA 1
ATOM 1108 C C . PRO A 1 132 ? 3.352 -0.489 12.665 1.00 65.25 132 PRO A C 1
ATOM 1110 O O . PRO A 1 132 ? 3.484 0.446 13.452 1.00 65.25 132 PRO A O 1
ATOM 1113 N N . ASN A 1 133 ? 4.097 -1.595 12.732 1.00 56.75 133 ASN A N 1
ATOM 1114 C CA . ASN A 1 133 ? 5.170 -1.813 13.713 1.00 56.75 133 ASN A CA 1
ATOM 1115 C C . ASN A 1 133 ? 6.477 -1.058 13.380 1.00 56.75 133 ASN A C 1
ATOM 1117 O O . ASN A 1 133 ? 7.467 -1.209 14.090 1.00 56.75 133 ASN A O 1
ATOM 1121 N N . SER A 1 134 ? 6.522 -0.271 12.299 1.00 53.34 134 SER A N 1
ATOM 1122 C CA . SER A 1 134 ? 7.744 0.370 11.796 1.00 53.34 134 SER A CA 1
ATOM 1123 C C . SER A 1 134 ? 7.559 1.855 11.468 1.00 53.34 134 SER A C 1
ATOM 1125 O O . SER A 1 134 ? 6.461 2.327 11.177 1.00 53.34 134 SER A O 1
ATOM 1127 N N . VAL A 1 135 ? 8.682 2.586 11.478 1.00 42.28 135 VAL A N 1
ATOM 1128 C CA . VAL A 1 135 ? 8.792 4.016 11.111 1.00 42.28 135 VAL A CA 1
ATOM 1129 C C . VAL A 1 135 ? 8.374 4.271 9.654 1.00 42.28 135 VAL A C 1
ATOM 1131 O O . VAL A 1 135 ? 7.928 5.362 9.308 1.00 42.28 135 VAL A O 1
ATOM 1134 N N . PHE A 1 136 ? 8.453 3.246 8.803 1.00 41.41 136 PHE A N 1
ATOM 1135 C CA . PHE A 1 136 ? 7.961 3.282 7.431 1.00 41.41 136 PHE A CA 1
ATOM 1136 C C . PHE A 1 136 ? 6.537 2.735 7.386 1.00 41.41 136 PHE A C 1
ATOM 1138 O O . PHE A 1 136 ? 6.312 1.553 7.645 1.00 41.41 136 PHE A O 1
ATOM 1145 N N . ARG A 1 137 ? 5.572 3.597 7.047 1.00 51.81 137 ARG A N 1
ATOM 1146 C CA . ARG A 1 137 ? 4.167 3.222 6.842 1.00 51.81 137 ARG A CA 1
ATOM 1147 C C . ARG A 1 137 ? 4.121 2.156 5.740 1.00 51.81 137 ARG A C 1
ATOM 1149 O O . ARG A 1 137 ? 4.258 2.479 4.564 1.00 51.81 137 ARG A O 1
ATOM 1156 N N . LYS A 1 138 ? 3.974 0.881 6.109 1.00 54.41 138 LYS A N 1
ATOM 1157 C CA . LYS A 1 138 ? 3.740 -0.192 5.138 1.00 54.41 138 LYS A CA 1
ATOM 1158 C C . LYS A 1 138 ? 2.416 0.121 4.441 1.00 54.41 138 LYS A C 1
ATOM 1160 O O . LYS A 1 138 ? 1.389 0.217 5.112 1.00 54.41 138 LYS A O 1
ATOM 1165 N N . VAL A 1 139 ? 2.444 0.349 3.129 1.00 59.22 139 VAL A N 1
ATOM 1166 C CA . VAL A 1 139 ? 1.228 0.574 2.338 1.00 59.22 139 VAL A CA 1
ATOM 1167 C C . VAL A 1 139 ? 0.530 -0.774 2.209 1.00 59.22 139 VAL A C 1
ATOM 1169 O O . VAL A 1 139 ? 0.843 -1.578 1.335 1.00 59.22 139 VAL A O 1
ATOM 1172 N N . VAL A 1 140 ? -0.362 -1.071 3.150 1.00 66.25 140 VAL A N 1
ATOM 1173 C CA . VAL A 1 140 ? -1.112 -2.322 3.117 1.00 66.25 140 VAL A CA 1
ATOM 1174 C C . VAL A 1 140 ? -2.138 -2.254 1.988 1.00 66.25 140 VAL A C 1
ATOM 1176 O O . VAL A 1 140 ? -2.876 -1.279 1.860 1.00 66.25 140 VAL A O 1
ATOM 1179 N N . GLY A 1 141 ? -2.142 -3.281 1.140 1.00 65.50 141 GLY A N 1
ATOM 1180 C CA . GLY A 1 141 ? -2.923 -3.309 -0.095 1.00 65.50 141 GLY A CA 1
ATOM 1181 C C . GLY A 1 141 ? -2.347 -2.498 -1.256 1.00 65.50 141 GLY A C 1
ATOM 1182 O O . GLY A 1 141 ? -3.088 -2.148 -2.177 1.00 65.50 141 GLY A O 1
ATOM 1183 N N . GLY A 1 142 ? -1.045 -2.204 -1.200 1.00 77.12 142 GLY A N 1
ATOM 1184 C CA . GLY A 1 142 ? -0.271 -1.737 -2.345 1.00 77.12 142 GLY A CA 1
ATOM 1185 C C . GLY A 1 142 ? 0.262 -2.876 -3.209 1.00 77.12 142 GLY A C 1
ATOM 1186 O O . GLY A 1 142 ? 0.205 -4.053 -2.840 1.00 77.12 142 GLY A O 1
ATOM 1187 N N . PHE A 1 143 ? 0.783 -2.500 -4.373 1.00 86.81 143 PHE A N 1
ATOM 1188 C CA . PHE A 1 143 ? 1.351 -3.424 -5.344 1.00 86.81 143 PHE A CA 1
ATOM 1189 C C . PHE A 1 143 ? 2.874 -3.307 -5.319 1.00 86.81 143 PHE A C 1
ATOM 1191 O O . PHE A 1 143 ? 3.415 -2.274 -5.714 1.00 86.81 143 PHE A O 1
ATOM 1198 N N . PRO A 1 144 ? 3.581 -4.320 -4.788 1.00 89.00 144 PRO A N 1
ATOM 1199 C CA . PRO A 1 144 ? 5.014 -4.220 -4.581 1.00 89.00 144 PRO A CA 1
ATOM 1200 C C . PRO A 1 144 ? 5.750 -4.179 -5.918 1.00 89.00 144 PRO A C 1
ATOM 1202 O O . PRO A 1 144 ? 5.466 -4.957 -6.828 1.00 89.00 144 PRO A O 1
ATOM 1205 N N . ILE A 1 145 ? 6.754 -3.315 -5.991 1.00 91.00 145 ILE A N 1
ATOM 1206 C CA . ILE A 1 145 ? 7.714 -3.254 -7.087 1.00 91.00 145 ILE A CA 1
ATOM 1207 C C . ILE A 1 145 ? 9.060 -3.694 -6.518 1.00 91.00 145 ILE A C 1
ATOM 1209 O O . ILE A 1 145 ? 9.462 -3.234 -5.447 1.00 91.00 145 ILE A O 1
ATOM 1213 N N . SER A 1 146 ? 9.734 -4.617 -7.198 1.00 89.25 146 SER A N 1
ATOM 1214 C CA . SER A 1 146 ? 11.035 -5.122 -6.769 1.00 89.25 146 SER A CA 1
ATOM 1215 C C . SER A 1 146 ? 12.151 -4.463 -7.566 1.00 89.25 146 SER A C 1
ATOM 1217 O O . SER A 1 146 ? 12.059 -4.299 -8.782 1.00 89.25 146 SER A O 1
ATOM 1219 N N . PHE A 1 147 ? 13.234 -4.129 -6.869 1.00 87.69 147 PHE A N 1
ATOM 1220 C CA . PHE A 1 147 ? 14.482 -3.775 -7.526 1.00 87.69 147 PHE A CA 1
ATOM 1221 C C . PHE A 1 147 ? 15.105 -5.019 -8.150 1.00 87.69 147 PHE A C 1
ATOM 1223 O O . PHE A 1 147 ? 15.130 -6.091 -7.536 1.00 87.69 147 PHE A O 1
ATOM 1230 N N . ILE A 1 148 ? 15.645 -4.846 -9.349 1.00 88.94 148 ILE A N 1
ATOM 1231 C CA . ILE A 1 148 ? 16.464 -5.853 -10.013 1.00 88.94 148 ILE A CA 1
ATOM 1232 C C . ILE A 1 148 ? 17.845 -5.819 -9.355 1.00 88.94 148 ILE A C 1
ATOM 1234 O O . ILE A 1 148 ? 18.413 -4.747 -9.126 1.00 88.94 148 ILE A O 1
ATOM 1238 N N . ASN A 1 149 ? 18.384 -6.984 -8.998 1.00 89.00 149 ASN A N 1
ATOM 1239 C CA . ASN A 1 149 ? 19.710 -7.052 -8.394 1.00 89.00 149 ASN A CA 1
ATOM 1240 C C . ASN A 1 149 ? 20.757 -6.534 -9.391 1.00 89.00 149 ASN A C 1
ATOM 1242 O O . ASN A 1 149 ? 20.680 -6.836 -10.576 1.00 89.00 149 ASN A O 1
ATOM 1246 N N . TYR A 1 150 ? 21.779 -5.819 -8.915 1.00 87.69 150 TYR A N 1
ATOM 1247 C CA . TYR A 1 150 ? 22.873 -5.296 -9.737 1.00 87.69 150 TYR A CA 1
ATOM 1248 C C 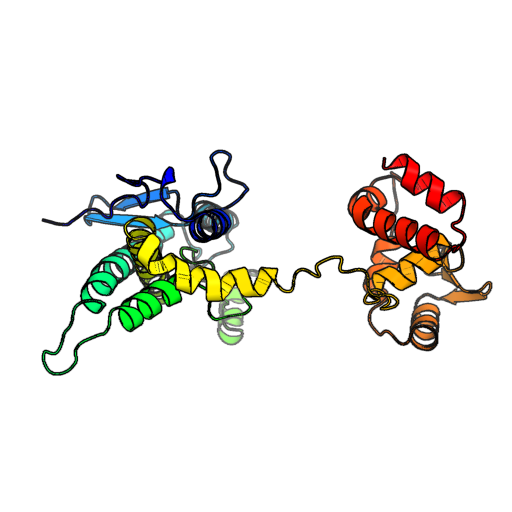. TYR A 1 150 ? 23.464 -6.325 -10.717 1.00 87.69 150 TYR A C 1
ATOM 1250 O O . TYR A 1 150 ? 23.741 -5.979 -11.862 1.00 87.69 150 TYR A O 1
ATOM 1258 N N . LYS A 1 151 ? 23.629 -7.588 -10.294 1.00 88.31 151 LYS A N 1
ATOM 1259 C CA . LYS A 1 151 ? 24.155 -8.655 -11.166 1.00 88.31 151 LYS A CA 1
ATOM 1260 C C . LYS A 1 151 ? 23.227 -8.961 -12.344 1.00 88.31 151 LYS A C 1
ATOM 1262 O O . LYS A 1 151 ? 23.685 -9.033 -13.476 1.00 88.31 151 LYS A O 1
ATOM 1267 N N . GLU A 1 152 ? 21.935 -9.105 -12.072 1.00 89.75 152 GLU A N 1
ATOM 1268 C CA . GLU A 1 152 ? 20.900 -9.359 -13.084 1.00 89.75 152 GLU A CA 1
ATOM 1269 C C . GLU A 1 152 ? 20.703 -8.127 -13.975 1.00 89.75 152 GLU A C 1
ATOM 1271 O O . GLU A 1 152 ? 20.494 -8.242 -15.179 1.00 89.75 152 GLU A O 1
ATOM 1276 N N . MET A 1 153 ? 20.869 -6.932 -13.402 1.00 90.25 153 MET A N 1
ATOM 1277 C CA . MET A 1 153 ? 20.680 -5.666 -14.098 1.00 90.25 153 MET A CA 1
ATOM 1278 C C . MET A 1 153 ? 21.644 -5.472 -15.271 1.00 90.25 153 MET A C 1
ATOM 1280 O O . MET A 1 153 ? 21.317 -4.773 -16.227 1.00 90.25 153 MET A O 1
ATOM 1284 N N . ILE A 1 154 ? 22.828 -6.087 -15.220 1.00 89.25 154 ILE A N 1
ATOM 1285 C CA . ILE A 1 154 ? 23.780 -6.069 -16.335 1.00 89.25 154 ILE A CA 1
ATOM 1286 C C . ILE A 1 154 ? 23.191 -6.792 -17.551 1.00 89.25 154 ILE A C 1
ATOM 1288 O O . ILE A 1 154 ? 23.287 -6.272 -18.660 1.00 89.25 154 ILE A O 1
ATOM 1292 N N . GLU A 1 155 ? 22.559 -7.950 -17.353 1.00 89.12 155 GLU A N 1
ATOM 1293 C CA . GLU A 1 155 ? 21.934 -8.713 -18.439 1.00 89.12 155 GLU A CA 1
ATOM 1294 C C . GLU A 1 155 ? 20.662 -8.026 -18.943 1.00 89.12 155 GLU A C 1
ATOM 1296 O O . GLU A 1 155 ? 20.485 -7.860 -20.148 1.00 89.12 155 GLU A O 1
ATOM 1301 N N . VAL A 1 156 ? 19.835 -7.511 -18.031 1.00 90.25 156 VAL A N 1
ATOM 1302 C CA . VAL A 1 156 ? 18.636 -6.727 -18.372 1.00 90.25 156 VAL A CA 1
ATOM 1303 C C . VAL A 1 156 ? 18.997 -5.499 -19.214 1.00 90.25 156 VAL A C 1
ATOM 1305 O O . VAL A 1 156 ? 18.334 -5.214 -20.211 1.00 90.25 156 VAL A O 1
ATOM 1308 N N . TYR A 1 157 ? 20.081 -4.795 -18.869 1.00 90.50 157 TYR A N 1
ATOM 1309 C CA . TYR A 1 157 ? 20.546 -3.634 -19.628 1.00 90.50 157 TYR A CA 1
ATOM 1310 C C . TYR A 1 157 ? 20.967 -3.990 -21.061 1.00 90.50 157 TYR A C 1
ATOM 1312 O O . TYR A 1 157 ? 20.736 -3.194 -21.966 1.00 90.50 157 TYR A O 1
ATOM 1320 N N . LYS A 1 158 ? 21.545 -5.176 -21.302 1.00 90.81 158 LYS A N 1
ATOM 1321 C CA . LYS A 1 158 ? 21.912 -5.604 -22.666 1.00 90.81 158 LYS A CA 1
ATOM 1322 C C . LYS A 1 158 ? 20.688 -5.754 -23.573 1.00 90.81 158 LYS A C 1
ATOM 1324 O O . LYS A 1 158 ? 20.789 -5.469 -24.763 1.00 90.81 158 LYS A O 1
ATOM 1329 N N . ILE A 1 159 ? 19.561 -6.190 -23.011 1.00 91.31 159 ILE A N 1
ATOM 1330 C CA . ILE A 1 159 ? 18.309 -6.421 -23.742 1.00 91.31 159 ILE A CA 1
ATOM 1331 C C . ILE A 1 159 ? 17.560 -5.099 -23.943 1.00 91.31 159 ILE A C 1
ATOM 1333 O O . ILE A 1 159 ? 17.203 -4.753 -25.064 1.00 91.31 159 ILE A O 1
ATOM 1337 N N . HIS A 1 160 ? 17.365 -4.341 -22.862 1.00 90.75 160 HIS A N 1
ATOM 1338 C CA . HIS A 1 160 ? 16.441 -3.201 -22.840 1.00 90.75 160 HIS A CA 1
ATOM 1339 C C . HIS A 1 160 ? 17.122 -1.833 -22.959 1.00 90.75 160 HIS A C 1
ATOM 1341 O O . HIS A 1 160 ? 16.448 -0.816 -23.070 1.00 90.75 160 HIS A O 1
ATOM 1347 N N . GLN A 1 161 ? 18.458 -1.776 -22.915 1.00 89.75 161 GLN A N 1
ATOM 1348 C CA . GLN A 1 161 ? 19.265 -0.553 -23.071 1.00 89.75 161 GLN A CA 1
ATOM 1349 C C . GLN A 1 161 ? 18.964 0.566 -22.051 1.00 89.75 161 GLN A C 1
ATOM 1351 O O . GLN A 1 161 ? 19.376 1.714 -22.228 1.00 89.75 161 GLN A O 1
ATOM 1356 N N . THR A 1 162 ? 18.305 0.250 -20.932 1.00 87.25 162 THR A N 1
ATOM 1357 C CA . THR A 1 162 ? 18.009 1.195 -19.846 1.00 87.25 162 THR A CA 1
ATOM 1358 C C . THR A 1 162 ? 18.234 0.573 -18.470 1.00 87.25 162 THR A C 1
ATOM 1360 O O . THR A 1 162 ? 18.123 -0.640 -18.282 1.00 87.25 162 THR A O 1
ATOM 1363 N N . LYS A 1 163 ? 18.603 1.419 -17.498 1.00 81.19 163 LYS A N 1
ATOM 1364 C CA . LYS A 1 163 ? 18.747 1.029 -16.088 1.00 81.19 163 LYS A CA 1
ATOM 1365 C C . LYS A 1 163 ? 17.544 1.406 -15.221 1.00 81.19 163 LYS A C 1
ATOM 1367 O O . LYS A 1 163 ? 17.513 1.061 -14.044 1.00 81.19 163 LYS A O 1
ATOM 1372 N N . ASP A 1 164 ? 16.579 2.117 -15.793 1.00 88.00 164 ASP A N 1
ATOM 1373 C CA . ASP A 1 164 ? 15.375 2.585 -15.104 1.00 88.00 164 ASP A CA 1
ATOM 1374 C C . ASP A 1 164 ? 14.243 1.558 -15.245 1.00 88.00 164 ASP A C 1
ATOM 1376 O O . ASP A 1 164 ? 13.187 1.850 -15.799 1.00 88.00 164 ASP A O 1
ATOM 1380 N N . LEU A 1 165 ? 14.510 0.324 -14.806 1.00 92.00 165 LEU A N 1
ATOM 1381 C CA . LEU A 1 165 ? 13.564 -0.789 -14.860 1.00 92.00 165 LEU A CA 1
ATOM 1382 C C . LEU A 1 165 ? 13.388 -1.400 -13.480 1.00 92.00 165 LEU A C 1
ATOM 1384 O O . LEU A 1 165 ? 14.319 -1.488 -12.677 1.00 92.00 165 LEU A O 1
ATOM 1388 N N . SER A 1 166 ? 12.172 -1.854 -13.224 1.00 93.81 166 SER A N 1
ATOM 1389 C CA . SER A 1 166 ? 11.835 -2.640 -12.045 1.00 93.81 166 SER A CA 1
ATOM 1390 C 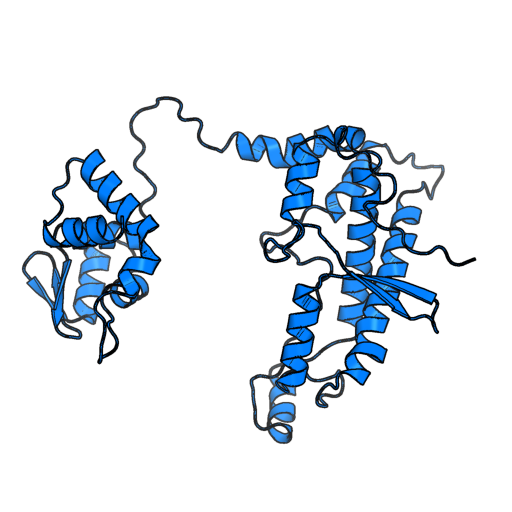C . SER A 1 166 ? 11.171 -3.947 -12.453 1.00 93.81 166 SER A C 1
ATOM 1392 O O . SER A 1 166 ? 10.679 -4.059 -13.570 1.00 93.81 166 SER A O 1
ATOM 1394 N N . CYS A 1 167 ? 11.120 -4.931 -11.557 1.00 94.25 167 CYS A N 1
ATOM 1395 C CA . CYS A 1 167 ? 10.444 -6.199 -11.831 1.00 94.25 167 CYS A CA 1
ATOM 1396 C C . CYS A 1 167 ? 9.338 -6.494 -10.818 1.00 94.2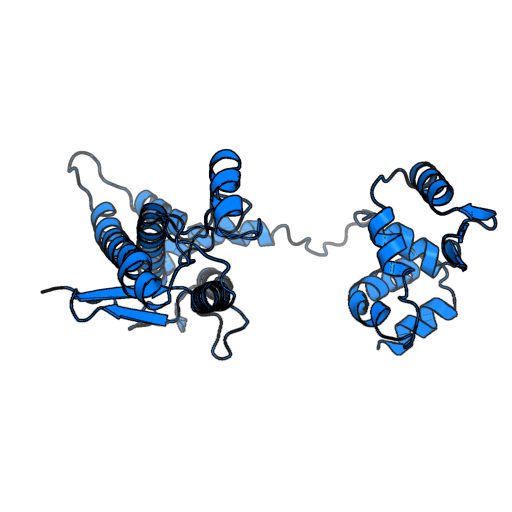5 167 CYS A C 1
ATOM 1398 O O . CYS A 1 167 ? 9.364 -6.037 -9.666 1.00 94.25 167 CYS A O 1
ATOM 1400 N N . LEU A 1 168 ? 8.350 -7.274 -11.247 1.00 94.81 168 LEU A N 1
ATOM 1401 C CA . LEU A 1 168 ? 7.328 -7.819 -10.362 1.00 94.81 168 LEU A CA 1
ATOM 1402 C C . LEU A 1 168 ? 7.645 -9.270 -10.011 1.00 94.81 168 LEU A C 1
ATOM 1404 O O . LEU A 1 168 ? 8.070 -10.042 -10.861 1.00 94.81 168 LEU A O 1
ATOM 1408 N N . LYS A 1 169 ? 7.364 -9.650 -8.761 1.00 94.19 169 LYS A N 1
ATOM 1409 C CA . LYS A 1 169 ? 7.493 -11.029 -8.268 1.00 94.19 169 LYS A CA 1
ATOM 1410 C C . LYS A 1 169 ? 6.150 -11.538 -7.760 1.00 94.19 169 LYS A C 1
ATOM 1412 O O . LYS A 1 169 ? 5.540 -10.901 -6.897 1.00 94.19 169 LYS A O 1
ATOM 1417 N N . LYS A 1 170 ? 5.686 -12.674 -8.265 1.00 94.81 170 LYS A N 1
ATOM 1418 C CA . LYS A 1 170 ? 4.422 -13.331 -7.926 1.00 94.81 170 LYS A CA 1
ATOM 1419 C C . LYS A 1 170 ? 4.350 -13.622 -6.438 1.00 94.81 170 LYS A C 1
ATOM 1421 O O . LYS A 1 170 ? 3.345 -13.283 -5.816 1.00 94.81 170 LYS A O 1
ATOM 1426 N N . GLU A 1 171 ? 5.420 -14.128 -5.820 1.00 94.38 171 GLU A N 1
ATOM 1427 C CA . GLU A 1 171 ? 5.429 -14.390 -4.375 1.00 94.38 171 GLU A CA 1
ATOM 1428 C C . GLU A 1 171 ? 5.271 -13.099 -3.569 1.00 94.38 171 GLU A C 1
ATOM 1430 O O . GLU A 1 171 ? 4.607 -13.088 -2.529 1.00 94.38 171 GLU A O 1
ATOM 1435 N N . ALA A 1 172 ? 5.842 -11.989 -4.047 1.00 92.75 172 ALA A N 1
ATOM 1436 C CA . ALA A 1 172 ? 5.695 -10.692 -3.396 1.00 92.75 172 ALA A CA 1
ATOM 1437 C C . ALA A 1 172 ? 4.248 -10.181 -3.478 1.00 92.75 172 ALA A C 1
ATOM 1439 O O . ALA A 1 172 ? 3.746 -9.629 -2.493 1.00 92.75 172 ALA A O 1
ATOM 1440 N N . TYR A 1 173 ? 3.574 -10.392 -4.614 1.00 94.25 173 TYR A N 1
ATOM 1441 C CA . TYR A 1 173 ? 2.157 -10.067 -4.799 1.00 94.25 173 TYR A CA 1
ATOM 1442 C C . TYR A 1 173 ? 1.258 -10.954 -3.943 1.00 94.25 173 TYR A C 1
ATOM 1444 O O . TYR A 1 173 ? 0.415 -10.423 -3.224 1.00 94.25 173 TYR A O 1
ATOM 1452 N N . PHE A 1 174 ? 1.478 -12.271 -3.932 1.00 95.00 174 PHE A N 1
ATOM 1453 C CA . PHE A 1 174 ? 0.745 -13.194 -3.068 1.00 95.00 174 PHE A CA 1
ATOM 1454 C C . PHE A 1 174 ? 0.904 -12.822 -1.589 1.00 95.00 174 PHE A C 1
ATOM 1456 O O . PHE A 1 174 ? -0.083 -12.716 -0.861 1.00 95.00 174 PHE A O 1
ATOM 1463 N N . LYS A 1 175 ? 2.138 -12.556 -1.138 1.00 93.62 175 LYS A N 1
ATOM 1464 C CA . LYS A 1 175 ? 2.427 -12.156 0.245 1.00 93.62 175 LYS A CA 1
ATOM 1465 C C . LYS A 1 175 ? 1.757 -10.831 0.616 1.00 93.62 175 LYS A C 1
ATOM 1467 O O . LYS A 1 175 ? 1.129 -10.753 1.669 1.00 93.62 175 LYS A O 1
ATOM 1472 N N . ASN A 1 176 ? 1.854 -9.805 -0.234 1.00 91.19 176 ASN A N 1
ATOM 1473 C CA . ASN A 1 176 ? 1.170 -8.528 0.011 1.00 91.19 176 ASN A CA 1
ATOM 1474 C C . ASN A 1 176 ? -0.351 -8.672 -0.027 1.00 91.19 176 ASN A C 1
ATOM 1476 O O . ASN A 1 176 ? -1.042 -8.025 0.757 1.00 91.19 176 ASN A O 1
ATOM 1480 N N . GLY A 1 177 ? -0.869 -9.532 -0.905 1.00 92.94 177 GLY A N 1
ATOM 1481 C CA . GLY A 1 177 ? -2.266 -9.940 -0.920 1.00 92.94 177 GLY A CA 1
ATOM 1482 C C . GLY A 1 177 ? -2.666 -10.500 0.433 1.00 92.94 177 GLY A C 1
ATOM 1483 O O . GLY A 1 177 ? -3.566 -9.963 1.070 1.00 92.94 177 GLY A O 1
ATOM 1484 N N . PHE A 1 178 ? -1.947 -11.515 0.915 1.00 93.88 178 PHE A N 1
ATOM 1485 C CA . PHE A 1 178 ? -2.186 -12.164 2.205 1.00 93.88 178 PHE A CA 1
ATOM 1486 C C . PHE A 1 178 ? -2.222 -11.168 3.362 1.00 93.88 178 PHE A C 1
ATOM 1488 O O . PHE A 1 178 ? -3.215 -11.095 4.084 1.00 93.88 178 PHE A O 1
ATOM 1495 N N . GLU A 1 179 ? -1.188 -10.340 3.492 1.00 91.12 179 GLU A N 1
ATOM 1496 C CA . GLU A 1 179 ? -1.120 -9.300 4.522 1.00 91.12 179 GLU A CA 1
ATOM 1497 C C . GLU A 1 179 ? -2.248 -8.261 4.367 1.00 91.12 179 GLU A C 1
ATOM 1499 O O . GLU A 1 179 ? -2.824 -7.813 5.359 1.00 91.12 179 GLU A O 1
ATOM 1504 N N . GLY A 1 180 ? -2.613 -7.918 3.127 1.00 90.12 180 GLY A N 1
ATOM 1505 C CA . GLY A 1 180 ? -3.763 -7.073 2.802 1.00 90.12 180 GLY A CA 1
ATOM 1506 C C . GLY A 1 180 ? -5.094 -7.674 3.253 1.00 90.12 180 GLY A C 1
ATOM 1507 O O . GLY A 1 180 ? -5.926 -6.969 3.825 1.00 90.12 180 GLY A O 1
ATOM 1508 N N . GLY A 1 181 ? -5.272 -8.981 3.064 1.00 91.62 181 GLY A N 1
ATOM 1509 C CA . GLY A 1 181 ? -6.434 -9.733 3.525 1.00 91.62 181 GLY A CA 1
ATOM 1510 C C . GLY A 1 181 ? -6.542 -9.767 5.048 1.00 91.62 181 GLY A C 1
ATOM 1511 O O . GLY A 1 181 ? -7.621 -9.515 5.589 1.00 91.62 181 GLY A O 1
ATOM 1512 N N . GLU A 1 182 ? -5.431 -10.013 5.752 1.00 92.06 182 GLU A N 1
ATOM 1513 C CA . GLU A 1 182 ? -5.384 -9.961 7.221 1.00 92.06 182 GLU A CA 1
ATOM 1514 C C . GLU A 1 182 ? -5.733 -8.562 7.745 1.00 92.06 182 GLU A C 1
ATOM 1516 O O . GLU A 1 182 ? -6.557 -8.427 8.649 1.00 92.06 182 GLU A O 1
ATOM 1521 N N . PHE A 1 183 ? -5.149 -7.517 7.154 1.00 91.44 183 PHE A N 1
ATOM 1522 C CA . PHE A 1 183 ? -5.424 -6.121 7.497 1.00 91.44 183 PHE A CA 1
ATOM 1523 C C . PHE A 1 183 ? -6.889 -5.753 7.275 1.00 91.44 183 PHE A C 1
ATOM 1525 O O . PHE A 1 183 ? -7.533 -5.194 8.165 1.00 91.44 183 PHE A O 1
ATOM 1532 N N . TYR A 1 184 ? -7.445 -6.105 6.114 1.00 90.75 184 TYR A N 1
ATOM 1533 C CA . TYR A 1 184 ? -8.849 -5.852 5.806 1.00 90.75 184 TYR A CA 1
ATOM 1534 C C . TYR A 1 184 ? -9.753 -6.600 6.788 1.00 90.75 184 TYR A C 1
ATOM 1536 O O . TYR A 1 184 ? -10.718 -6.045 7.317 1.00 90.75 184 TYR A O 1
ATOM 1544 N N . LYS A 1 185 ? -9.427 -7.861 7.098 1.00 91.19 185 LYS A N 1
ATOM 1545 C CA . LYS A 1 185 ? -10.199 -8.643 8.061 1.00 91.19 185 LYS A CA 1
ATOM 1546 C C . LYS A 1 185 ? -10.114 -8.067 9.471 1.00 91.19 185 LYS A C 1
ATOM 1548 O O . LYS A 1 185 ? -11.131 -8.041 10.164 1.00 91.19 185 LYS A O 1
ATOM 1553 N N . ALA A 1 186 ? -8.945 -7.595 9.888 1.00 91.62 186 ALA A N 1
ATOM 1554 C CA . ALA A 1 186 ? -8.753 -6.949 11.176 1.00 91.62 186 ALA A CA 1
ATOM 1555 C C . ALA A 1 186 ? -9.593 -5.671 11.290 1.00 91.62 186 ALA A C 1
ATOM 1557 O O . ALA A 1 186 ? -10.321 -5.513 12.268 1.00 91.62 186 ALA A O 1
ATOM 1558 N N . TRP A 1 187 ? -9.603 -4.825 10.255 1.00 90.75 187 TRP A N 1
ATOM 1559 C CA . TRP A 1 187 ? -10.484 -3.656 10.207 1.00 90.75 187 TRP A CA 1
ATOM 1560 C C . TRP A 1 187 ? -11.965 -4.017 10.245 1.00 90.75 187 TRP A C 1
ATOM 1562 O O . TRP A 1 187 ? -12.721 -3.402 10.993 1.00 90.75 187 TRP A O 1
ATOM 1572 N N . SER A 1 188 ? -12.375 -5.054 9.510 1.00 89.38 188 SER A N 1
ATOM 1573 C CA . SER A 1 188 ? -13.742 -5.584 9.579 1.00 89.38 188 SER A CA 1
ATOM 1574 C C . SER A 1 188 ? -14.116 -5.947 11.019 1.00 89.38 188 SER A C 1
ATOM 1576 O O . SER A 1 188 ? -15.192 -5.572 11.475 1.00 89.38 188 SER A O 1
ATOM 1578 N N . ILE A 1 189 ? -13.229 -6.617 11.759 1.00 90.50 189 ILE A N 1
ATOM 1579 C CA . ILE A 1 189 ? -13.472 -6.992 13.160 1.00 90.50 189 ILE A CA 1
ATOM 1580 C C . ILE A 1 189 ? -13.552 -5.756 14.062 1.00 90.50 189 ILE A C 1
ATOM 1582 O O . ILE A 1 189 ? -14.491 -5.661 14.849 1.00 90.50 189 ILE A O 1
ATOM 1586 N N . ILE A 1 190 ? -12.608 -4.819 13.935 1.00 90.25 190 ILE A N 1
ATOM 1587 C CA . ILE A 1 190 ? -12.547 -3.605 14.761 1.00 90.25 190 ILE A CA 1
ATOM 1588 C C . ILE A 1 190 ? -13.803 -2.764 14.573 1.00 90.25 190 ILE A C 1
ATOM 1590 O O . ILE A 1 190 ? -14.447 -2.413 15.552 1.00 90.25 190 ILE A O 1
ATOM 1594 N N . LEU A 1 191 ? -14.191 -2.467 13.332 1.00 88.50 191 LEU A N 1
ATOM 1595 C CA . LEU A 1 191 ? -15.324 -1.578 13.073 1.00 88.50 191 LEU A CA 1
ATOM 1596 C C . LEU A 1 191 ? -16.656 -2.179 13.547 1.00 88.50 191 LEU A C 1
ATOM 1598 O O . LEU A 1 191 ? -17.514 -1.444 14.025 1.00 88.50 191 LEU A O 1
ATOM 1602 N N . HIS A 1 192 ? -16.810 -3.506 13.485 1.00 87.50 192 HIS A N 1
ATOM 1603 C CA . HIS A 1 192 ? -18.015 -4.195 13.967 1.00 87.50 192 HIS A CA 1
ATOM 1604 C C . HIS A 1 192 ? -18.029 -4.426 15.488 1.00 87.50 192 HIS A C 1
ATOM 1606 O O . HIS A 1 192 ? -19.060 -4.812 16.026 1.00 87.50 192 HIS A O 1
ATOM 1612 N N . ASN A 1 193 ? -16.905 -4.220 16.184 1.00 88.38 193 ASN A N 1
ATOM 1613 C CA . ASN A 1 193 ? -16.768 -4.464 17.626 1.00 88.38 193 ASN A CA 1
ATOM 1614 C C . ASN A 1 193 ? -16.000 -3.324 18.310 1.00 88.38 193 ASN A C 1
ATOM 1616 O O . ASN A 1 193 ? -15.158 -3.552 19.176 1.00 88.38 193 ASN A O 1
ATOM 1620 N N . SER A 1 194 ? -16.241 -2.088 17.880 1.00 86.88 194 SER A N 1
ATOM 1621 C CA . SER A 1 194 ? -15.317 -0.974 18.096 1.00 86.88 194 SER A CA 1
ATOM 1622 C C . SER A 1 194 ? -15.084 -0.604 19.561 1.00 86.88 194 SER A C 1
ATOM 1624 O O . SER A 1 194 ? -13.989 -0.173 19.906 1.00 86.88 194 SER A O 1
ATOM 1626 N N . THR A 1 195 ? -16.066 -0.828 20.435 1.00 85.62 195 THR A N 1
ATOM 1627 C CA . THR A 1 195 ? -15.938 -0.601 21.884 1.00 85.62 195 THR A CA 1
ATOM 1628 C C . THR A 1 195 ? -14.892 -1.509 22.535 1.00 85.62 195 THR A C 1
ATOM 1630 O O . THR A 1 195 ? -14.193 -1.069 23.439 1.00 85.62 195 THR A O 1
ATOM 1633 N N . LEU A 1 196 ? -14.691 -2.736 22.033 1.00 87.19 196 LEU A N 1
ATOM 1634 C CA . LEU A 1 196 ? -13.663 -3.658 22.546 1.00 87.19 196 LEU A CA 1
ATOM 1635 C C . LEU A 1 196 ? -12.233 -3.188 22.245 1.00 87.19 196 LEU A C 1
ATOM 1637 O O . LEU A 1 196 ? -11.285 -3.635 22.883 1.00 87.19 196 LEU A O 1
ATOM 1641 N N . PHE A 1 197 ? -12.068 -2.319 21.248 1.00 89.25 197 PHE A N 1
ATOM 1642 C CA . PHE A 1 197 ? -10.765 -1.831 20.800 1.00 89.25 197 PHE A CA 1
ATOM 1643 C C . PHE A 1 197 ? -10.470 -0.409 21.280 1.00 89.25 197 PHE A C 1
ATOM 1645 O O . PHE A 1 197 ? -9.359 0.080 21.088 1.00 89.25 197 PHE A O 1
ATOM 1652 N N . GLU A 1 198 ? -11.428 0.273 21.905 1.00 88.69 198 GLU A N 1
ATOM 1653 C CA . GLU A 1 198 ? -11.270 1.677 22.277 1.00 88.69 198 GLU A CA 1
ATOM 1654 C C . GLU A 1 198 ? -10.066 1.899 23.201 1.00 88.69 198 GLU A C 1
ATOM 1656 O O . GLU A 1 198 ? -9.246 2.782 22.943 1.00 88.69 198 GLU A O 1
ATOM 1661 N N . ASP A 1 199 ? -9.897 1.050 24.214 1.00 87.19 199 ASP A N 1
ATOM 1662 C CA . ASP A 1 199 ? -8.808 1.168 25.185 1.00 87.19 199 ASP A CA 1
ATOM 1663 C C . ASP A 1 199 ? -7.425 1.021 24.550 1.00 87.19 199 ASP A C 1
ATOM 1665 O O . ASP A 1 199 ? -6.512 1.784 24.871 1.00 87.19 199 ASP A O 1
ATOM 1669 N N . ILE A 1 200 ? -7.249 0.071 23.626 1.00 87.69 200 ILE A N 1
ATOM 1670 C CA . ILE A 1 200 ? -5.950 -0.141 22.973 1.00 87.69 200 ILE A CA 1
ATOM 1671 C C . ILE A 1 200 ? -5.621 0.992 21.990 1.00 87.69 200 ILE A C 1
ATOM 1673 O O . ILE A 1 200 ? -4.468 1.417 21.909 1.00 87.69 200 ILE A O 1
ATOM 1677 N N . PHE A 1 201 ? -6.625 1.554 21.310 1.00 89.50 201 PHE A N 1
ATOM 1678 C CA . PHE A 1 201 ? -6.448 2.750 20.484 1.00 89.50 201 PHE A CA 1
ATOM 1679 C C . PHE A 1 201 ? -6.138 3.988 21.333 1.00 89.50 201 PHE A C 1
ATOM 1681 O O . PHE A 1 201 ? -5.245 4.757 20.983 1.00 89.50 201 PHE A O 1
ATOM 1688 N N . ASN A 1 202 ? -6.822 4.162 22.466 1.00 88.56 202 ASN A N 1
ATOM 1689 C CA . ASN A 1 202 ? -6.530 5.226 23.421 1.00 88.56 202 ASN A CA 1
ATOM 1690 C C . ASN A 1 202 ? -5.082 5.123 23.919 1.00 88.56 202 ASN A C 1
ATOM 1692 O O . ASN A 1 202 ? -4.337 6.085 23.778 1.00 88.56 202 ASN A O 1
ATOM 1696 N N . LYS A 1 203 ? -4.631 3.955 24.386 1.00 86.31 203 LYS A N 1
ATOM 1697 C CA . LYS A 1 203 ? -3.233 3.756 24.812 1.00 86.31 203 LYS A CA 1
ATOM 1698 C C . LYS A 1 203 ? -2.224 4.067 23.699 1.00 86.31 203 LYS A C 1
ATOM 1700 O O . LYS A 1 203 ? -1.213 4.712 23.938 1.00 86.31 203 LYS A O 1
ATOM 1705 N N . GLN A 1 204 ? -2.495 3.644 22.463 1.00 84.31 204 GLN A N 1
ATOM 1706 C CA . GLN A 1 204 ? -1.554 3.838 21.354 1.00 84.31 204 GLN A CA 1
ATOM 1707 C C . GLN A 1 204 ? -1.511 5.281 20.822 1.00 84.31 204 GLN A C 1
ATOM 1709 O O . GLN A 1 204 ? -0.462 5.731 20.345 1.00 84.31 204 GLN A O 1
ATOM 1714 N N . PHE A 1 205 ? -2.649 5.984 20.827 1.00 81.62 205 PHE A N 1
ATOM 1715 C CA . PHE A 1 205 ? -2.807 7.251 20.108 1.00 81.62 205 PHE A CA 1
ATOM 1716 C C . PHE A 1 205 ? -3.206 8.449 20.991 1.00 81.62 205 PHE A C 1
ATOM 1718 O O . PHE A 1 205 ? -2.835 9.562 20.624 1.00 81.62 205 PHE A O 1
ATOM 1725 N N . LYS A 1 206 ? -3.865 8.280 22.154 1.00 71.00 206 LYS A N 1
ATOM 1726 C CA . LYS A 1 206 ? -4.086 9.394 23.110 1.00 71.00 206 LYS A CA 1
ATOM 1727 C C . LYS A 1 206 ? -2.804 9.796 23.828 1.00 71.00 206 LYS A C 1
ATOM 1729 O O . LYS A 1 206 ? -2.573 10.989 23.978 1.00 71.00 206 LYS A O 1
ATOM 1734 N N . ASP A 1 207 ? -1.924 8.857 24.174 1.00 52.00 207 ASP A N 1
ATOM 1735 C CA . ASP A 1 207 ? -0.638 9.209 24.802 1.00 52.00 207 ASP A CA 1
ATOM 1736 C C . ASP A 1 207 ? 0.301 9.948 23.829 1.00 52.00 207 ASP A C 1
ATOM 1738 O O . ASP A 1 207 ? 1.193 10.677 24.251 1.00 52.00 207 ASP A O 1
ATOM 1742 N N . LYS A 1 208 ? 0.036 9.882 22.514 1.00 51.72 208 LYS A N 1
ATOM 1743 C CA . LYS A 1 208 ? 0.686 10.744 21.508 1.00 51.72 208 LYS A CA 1
ATOM 1744 C C . LYS A 1 208 ? 0.047 12.131 21.373 1.00 51.72 208 LYS A C 1
ATOM 1746 O O . LYS A 1 208 ? 0.667 13.019 20.795 1.00 51.72 208 LYS A O 1
ATOM 1751 N N . GLU A 1 209 ? -1.161 12.339 21.900 1.00 42.47 209 GLU A N 1
ATOM 1752 C CA . GLU A 1 209 ? -1.754 13.673 22.068 1.00 42.47 209 GLU A CA 1
ATOM 1753 C C . GLU A 1 209 ? -1.379 14.328 23.406 1.00 42.47 209 GLU A C 1
ATOM 1755 O O . GLU A 1 209 ? -1.497 15.546 23.513 1.00 42.47 209 GLU A O 1
ATOM 1760 N N . ILE A 1 210 ? -0.854 13.580 24.385 1.00 40.72 210 ILE A N 1
ATOM 1761 C CA . ILE A 1 210 ? -0.291 14.148 25.626 1.00 40.72 210 ILE A CA 1
ATOM 1762 C C . ILE A 1 210 ? 1.112 14.753 25.392 1.00 40.72 210 ILE A C 1
ATOM 1764 O O . ILE A 1 210 ? 1.520 15.643 26.132 1.00 40.72 210 ILE A O 1
ATOM 1768 N N . ASP A 1 211 ? 1.767 14.398 24.279 1.00 36.03 211 ASP A N 1
ATOM 1769 C CA . ASP A 1 211 ? 2.945 15.093 23.729 1.00 36.03 211 ASP A CA 1
ATOM 1770 C C . ASP A 1 211 ? 2.609 16.057 22.572 1.00 36.03 211 ASP A C 1
ATOM 1772 O O . ASP A 1 211 ? 3.498 16.548 21.869 1.00 36.03 211 ASP A O 1
ATOM 1776 N N . LYS A 1 212 ? 1.333 16.428 22.378 1.00 36.94 212 LYS A N 1
ATOM 1777 C CA . LYS A 1 212 ? 1.094 17.794 21.895 1.00 36.94 212 LYS A CA 1
ATOM 1778 C C . LYS A 1 212 ? 1.448 18.667 23.088 1.00 36.94 212 LYS A C 1
ATOM 1780 O O . LYS A 1 212 ? 0.778 18.516 24.109 1.00 36.94 212 LYS A O 1
ATOM 1785 N N . PRO A 1 213 ? 2.460 19.551 23.011 1.00 34.28 213 PRO A N 1
ATOM 1786 C CA . PRO A 1 213 ? 2.691 20.481 24.094 1.00 34.28 213 PRO A CA 1
ATOM 1787 C C . PRO A 1 213 ? 1.384 21.243 24.270 1.00 34.28 213 PRO A C 1
ATOM 1789 O O . PRO A 1 213 ? 1.000 22.065 23.436 1.00 34.28 213 PRO A O 1
ATOM 1792 N N . GLN A 1 214 ? 0.663 20.920 25.343 1.00 31.06 214 GLN A N 1
ATOM 1793 C CA . GLN A 1 214 ? -0.280 21.854 25.903 1.00 31.06 214 GLN A CA 1
ATOM 1794 C C . GLN A 1 214 ? 0.537 23.129 26.059 1.00 31.06 214 GLN A C 1
ATOM 1796 O O . GLN A 1 214 ? 1.631 23.092 26.630 1.00 31.06 214 GLN A O 1
ATOM 1801 N N . LEU A 1 215 ? 0.028 24.233 25.517 1.00 39.47 215 LEU A N 1
ATOM 1802 C CA . LEU A 1 215 ? 0.417 25.583 25.904 1.00 39.47 215 LEU A CA 1
ATOM 1803 C C . LEU A 1 215 ? 0.087 25.747 27.397 1.00 39.47 215 LEU A C 1
ATOM 1805 O O . LEU A 1 215 ? -0.821 26.463 27.795 1.00 39.47 215 LEU A O 1
ATOM 1809 N N . LYS A 1 216 ? 0.797 25.001 28.242 1.00 30.17 216 LYS A N 1
ATOM 1810 C CA . LYS A 1 216 ? 1.005 25.323 29.631 1.00 30.17 216 LYS A CA 1
ATOM 1811 C C . LYS A 1 216 ? 2.066 26.392 29.580 1.00 30.17 216 LYS A C 1
ATOM 1813 O O . LYS A 1 216 ? 3.196 26.130 29.178 1.00 30.17 216 LYS A O 1
ATOM 1818 N N . ASN A 1 217 ? 1.650 27.593 29.947 1.00 38.03 217 ASN A N 1
ATOM 1819 C CA . ASN A 1 217 ? 2.524 28.675 30.350 1.00 38.03 217 ASN A CA 1
ATOM 1820 C C . ASN A 1 217 ? 3.667 28.111 31.208 1.00 38.03 217 ASN A C 1
ATOM 1822 O O . ASN A 1 217 ? 3.482 27.815 32.385 1.00 38.03 217 ASN A O 1
ATOM 1826 N N . LYS A 1 218 ? 4.821 27.901 30.579 1.00 34.03 218 LYS A N 1
ATOM 1827 C CA . LYS A 1 218 ? 6.127 27.729 31.201 1.00 34.03 218 LYS A CA 1
ATOM 1828 C C . LYS A 1 218 ? 7.143 28.300 30.225 1.00 34.03 218 LYS A C 1
ATOM 1830 O O . LYS A 1 218 ? 7.541 27.671 29.251 1.00 34.03 218 LYS A O 1
ATOM 1835 N N . GLU A 1 219 ? 7.399 29.577 30.460 1.00 43.84 219 GLU A N 1
ATOM 1836 C CA . GLU A 1 219 ? 8.687 30.252 30.367 1.00 43.84 219 GLU A CA 1
ATOM 1837 C C . GLU A 1 219 ? 9.840 29.439 29.743 1.00 43.84 219 GLU A C 1
ATOM 1839 O O . GLU A 1 219 ? 10.233 28.380 30.228 1.00 43.84 219 GLU A O 1
ATOM 1844 N N . ASN A 1 220 ? 10.436 30.039 28.708 1.00 40.28 220 ASN A N 1
ATOM 1845 C CA . ASN A 1 220 ? 11.831 29.874 28.294 1.00 40.28 220 ASN A CA 1
ATOM 1846 C C . ASN A 1 220 ? 12.314 28.478 27.870 1.00 40.28 220 ASN A C 1
ATOM 1848 O O . ASN A 1 220 ? 13.309 27.995 28.395 1.00 40.28 220 ASN A O 1
ATOM 1852 N N . ASN A 1 221 ? 11.747 27.897 26.808 1.00 35.88 221 ASN A N 1
ATOM 1853 C CA . ASN A 1 221 ? 12.509 26.952 25.981 1.00 35.88 221 ASN A CA 1
ATOM 1854 C C . ASN A 1 221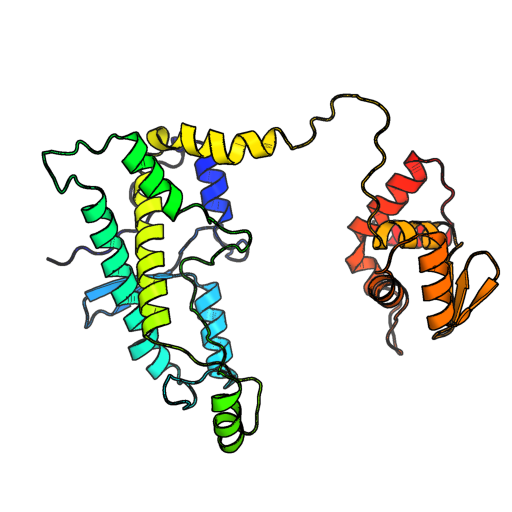 ? 12.431 27.351 24.503 1.00 35.88 221 ASN A C 1
ATOM 1856 O O . ASN A 1 221 ? 11.380 27.262 23.870 1.00 35.88 221 ASN A O 1
ATOM 1860 N N . ALA A 1 222 ? 13.556 27.840 23.973 1.00 39.22 222 ALA A N 1
ATOM 1861 C CA . ALA A 1 222 ? 13.683 28.318 22.601 1.00 39.22 222 ALA A CA 1
ATOM 1862 C C . ALA A 1 222 ? 13.322 27.214 21.579 1.00 39.22 222 ALA A C 1
ATOM 1864 O O . ALA A 1 222 ? 13.675 26.049 21.782 1.00 39.22 222 ALA A O 1
ATOM 1865 N N . PRO A 1 223 ? 12.638 27.552 20.469 1.00 42.97 223 PRO A N 1
ATOM 1866 C CA . PRO A 1 223 ? 12.247 26.578 19.451 1.00 42.97 223 PRO A CA 1
ATOM 1867 C C . PRO A 1 223 ? 13.466 25.836 18.877 1.00 42.97 223 PRO A C 1
ATOM 1869 O O . PRO A 1 223 ? 14.523 26.431 18.668 1.00 42.97 223 PRO A O 1
ATOM 1872 N N . LYS A 1 224 ? 13.316 24.532 18.587 1.00 46.16 224 LYS A N 1
ATOM 1873 C CA . LYS A 1 224 ? 14.355 23.719 17.923 1.00 46.16 224 LYS A CA 1
ATOM 1874 C C . LYS A 1 224 ? 14.777 24.387 16.605 1.00 46.16 224 LYS A C 1
ATOM 1876 O O . LYS A 1 224 ? 13.989 24.476 15.663 1.00 46.16 224 LYS A O 1
ATOM 1881 N N . ARG A 1 225 ? 16.031 24.843 16.561 1.00 55.75 225 ARG A N 1
ATOM 1882 C CA . ARG A 1 225 ? 16.646 25.589 15.455 1.00 55.75 225 ARG A CA 1
ATOM 1883 C C . ARG A 1 225 ? 16.986 24.641 14.304 1.00 55.75 225 ARG A C 1
ATOM 1885 O O . ARG A 1 225 ? 17.975 23.919 14.347 1.00 55.75 225 ARG A O 1
ATOM 1892 N N . PHE A 1 226 ? 16.138 24.595 13.280 1.00 63.06 226 PHE A N 1
ATOM 1893 C CA . PHE A 1 226 ? 16.473 23.903 12.033 1.00 63.06 226 PHE A CA 1
ATOM 1894 C C . PHE A 1 226 ? 17.446 24.752 11.203 1.00 63.06 226 PHE A C 1
ATOM 1896 O O . PHE A 1 226 ? 17.312 25.971 11.162 1.00 63.06 226 PHE A O 1
ATOM 1903 N N . ALA A 1 227 ? 18.351 24.111 10.457 1.00 64.88 227 ALA A N 1
ATOM 1904 C CA . ALA A 1 227 ? 19.332 24.786 9.595 1.00 64.88 227 ALA A CA 1
ATOM 1905 C C . ALA A 1 227 ? 18.711 25.828 8.644 1.00 64.88 227 ALA A C 1
ATOM 1907 O O . ALA A 1 227 ? 19.251 26.913 8.455 1.00 64.88 227 ALA A O 1
ATOM 1908 N N . TYR A 1 228 ? 17.543 25.517 8.070 1.00 71.25 228 TYR A N 1
ATOM 1909 C CA . TYR A 1 228 ? 16.831 26.433 7.173 1.00 71.25 228 TYR A CA 1
ATOM 1910 C C . TYR A 1 228 ? 16.316 27.689 7.889 1.00 71.25 228 TYR A C 1
ATOM 1912 O O . TYR A 1 228 ? 16.127 28.728 7.267 1.00 71.25 228 TYR A O 1
ATOM 1920 N N . PHE A 1 229 ? 16.039 27.580 9.185 1.00 76.25 229 PHE A N 1
ATOM 1921 C CA . PHE A 1 229 ? 15.427 28.639 9.969 1.00 76.25 229 PHE A CA 1
ATOM 1922 C C . PHE A 1 229 ? 16.450 29.718 10.327 1.00 76.25 229 PHE A C 1
ATOM 1924 O O . PHE A 1 229 ? 16.186 30.896 10.120 1.00 76.25 229 PHE A O 1
ATOM 1931 N N . GLU A 1 230 ? 17.645 29.303 10.750 1.00 79.62 230 GLU A N 1
ATOM 1932 C CA . GLU A 1 230 ? 18.770 30.202 11.043 1.00 79.62 230 GLU A CA 1
ATOM 1933 C C . GLU A 1 230 ? 19.196 31.000 9.806 1.00 79.62 230 GLU A C 1
ATOM 1935 O O . GLU A 1 230 ? 19.295 32.225 9.845 1.00 79.62 230 GLU A O 1
ATOM 1940 N N . ILE A 1 231 ? 19.352 30.325 8.663 1.00 79.81 231 ILE A N 1
ATOM 1941 C CA . ILE A 1 231 ? 19.673 31.008 7.406 1.00 79.81 231 ILE A CA 1
ATOM 1942 C C . ILE A 1 231 ? 18.537 31.944 6.985 1.00 79.81 231 ILE A C 1
ATOM 1944 O O . ILE A 1 231 ? 18.794 33.057 6.540 1.00 79.81 231 ILE A O 1
ATOM 1948 N N . GLY A 1 232 ? 17.280 31.528 7.154 1.00 79.69 232 GLY A N 1
ATOM 1949 C CA . GLY A 1 232 ? 16.126 32.369 6.855 1.00 79.69 232 GLY A CA 1
ATOM 1950 C C . GLY A 1 232 ? 16.102 33.671 7.663 1.00 79.69 232 GLY A C 1
ATOM 1951 O O . GLY A 1 232 ? 15.790 34.720 7.104 1.00 79.69 232 GLY A O 1
ATOM 1952 N N . ILE A 1 233 ? 16.494 33.625 8.941 1.00 82.94 233 ILE A N 1
ATOM 1953 C CA . ILE A 1 233 ? 16.629 34.814 9.797 1.00 82.94 233 ILE A CA 1
ATOM 1954 C C . ILE A 1 233 ? 17.755 35.720 9.292 1.00 82.94 233 ILE A C 1
ATOM 1956 O O . ILE A 1 233 ? 17.543 36.923 9.160 1.00 82.94 233 ILE A O 1
ATOM 1960 N N . LEU A 1 234 ? 18.921 35.163 8.948 1.00 84.81 234 LEU A N 1
ATOM 1961 C CA . LEU A 1 234 ? 20.037 35.948 8.405 1.00 84.81 234 LEU A CA 1
ATOM 1962 C C . LEU A 1 234 ? 19.651 36.689 7.119 1.00 84.81 234 LEU A C 1
ATOM 1964 O O . LEU A 1 234 ? 20.044 37.840 6.928 1.00 84.81 234 LEU A O 1
ATOM 1968 N N . ILE A 1 235 ? 18.848 36.054 6.264 1.00 83.31 235 ILE A N 1
ATOM 1969 C CA . ILE A 1 235 ? 18.315 36.679 5.049 1.00 83.31 235 ILE A CA 1
ATOM 1970 C C . ILE A 1 235 ? 17.300 37.769 5.403 1.00 83.31 235 ILE A C 1
ATOM 1972 O O . ILE A 1 235 ? 17.391 38.877 4.881 1.00 83.31 235 ILE A O 1
ATOM 1976 N N . ALA A 1 236 ? 16.366 37.496 6.319 1.00 81.81 236 ALA A N 1
ATOM 1977 C CA . ALA A 1 236 ? 15.363 38.473 6.746 1.00 81.81 236 ALA A CA 1
ATOM 1978 C C . ALA A 1 236 ? 15.998 39.743 7.341 1.00 81.81 236 ALA A C 1
ATOM 1980 O O . ALA A 1 236 ? 15.512 40.848 7.098 1.00 81.81 236 ALA A O 1
ATOM 1981 N N . GLN A 1 237 ? 17.115 39.590 8.056 1.00 83.44 237 GLN A N 1
ATOM 1982 C CA . GLN A 1 237 ? 17.919 40.681 8.615 1.00 83.44 237 GLN A CA 1
ATOM 1983 C C . GLN A 1 237 ? 18.791 41.407 7.576 1.00 83.44 237 GLN A C 1
ATOM 1985 O O . GLN A 1 237 ? 19.439 42.393 7.918 1.00 83.44 237 GLN A O 1
ATOM 1990 N N . GLY A 1 238 ? 18.883 40.911 6.337 1.00 78.94 238 GLY A N 1
ATOM 1991 C CA . GLY A 1 238 ? 19.816 41.422 5.326 1.00 78.94 238 GLY A CA 1
ATOM 1992 C C . GLY A 1 238 ? 21.289 41.110 5.620 1.00 78.94 238 GLY A C 1
ATOM 1993 O O . GLY A 1 238 ? 22.172 41.596 4.919 1.00 78.94 238 GLY A O 1
ATOM 1994 N N . LYS A 1 239 ? 21.569 40.287 6.639 1.00 84.88 239 LYS A N 1
ATOM 1995 C CA . LYS A 1 239 ? 22.926 39.856 7.002 1.00 84.88 239 LYS A CA 1
ATOM 1996 C C . LYS A 1 239 ? 23.480 38.811 6.054 1.00 84.88 239 LYS A C 1
ATOM 1998 O O . LYS A 1 239 ? 24.694 38.669 6.005 1.00 84.88 239 LYS A O 1
ATOM 2003 N N . LEU A 1 240 ? 22.614 38.088 5.344 1.00 84.75 240 LEU A N 1
ATOM 2004 C CA . LEU A 1 240 ? 22.969 37.200 4.245 1.00 84.75 240 LEU A CA 1
ATOM 2005 C C . LEU A 1 240 ? 22.183 37.595 2.995 1.00 84.75 240 LEU A C 1
ATOM 2007 O O . LEU A 1 240 ? 20.957 37.501 2.978 1.00 84.75 240 LEU A O 1
ATOM 2011 N N . SER A 1 241 ? 22.876 37.968 1.928 1.00 82.44 241 SER A N 1
ATOM 2012 C CA . SER A 1 241 ? 22.250 38.289 0.646 1.00 82.44 241 SER A CA 1
ATOM 2013 C C . SER A 1 241 ? 23.080 37.782 -0.528 1.00 82.44 241 SER A C 1
ATOM 2015 O O . SER A 1 241 ? 24.282 37.526 -0.420 1.00 82.44 241 SER A O 1
ATOM 2017 N N . LYS A 1 242 ? 22.428 37.586 -1.674 1.00 80.75 242 LYS A N 1
ATOM 2018 C CA . LYS A 1 242 ? 23.109 37.233 -2.920 1.00 80.75 242 LYS A CA 1
ATOM 2019 C C . LYS A 1 242 ? 23.503 38.518 -3.638 1.00 80.75 242 LYS A C 1
ATOM 2021 O O . LYS A 1 242 ? 22.638 39.330 -3.940 1.00 80.75 242 LYS A O 1
ATOM 2026 N N . VAL A 1 243 ? 24.789 38.667 -3.943 1.00 80.50 243 VAL A N 1
ATOM 2027 C CA . VAL A 1 243 ? 25.294 39.817 -4.710 1.00 80.50 243 VAL A CA 1
ATOM 2028 C C . VAL A 1 243 ? 25.236 39.512 -6.205 1.00 80.50 243 VAL A C 1
ATOM 2030 O O . VAL A 1 243 ? 24.740 40.308 -6.994 1.00 80.50 243 VAL A O 1
ATOM 2033 N N . LYS A 1 244 ? 25.728 38.333 -6.602 1.00 78.38 244 LYS A N 1
ATOM 2034 C CA . LYS A 1 244 ? 25.675 37.807 -7.976 1.00 78.38 244 LYS A CA 1
ATOM 2035 C C . LYS A 1 244 ? 25.784 36.282 -7.959 1.00 78.38 244 LYS A C 1
ATOM 2037 O O . LYS A 1 244 ? 25.887 35.674 -6.895 1.00 78.38 244 LYS A O 1
ATOM 2042 N N . GLU A 1 245 ? 25.718 35.630 -9.117 1.00 78.56 245 GLU A N 1
ATOM 2043 C CA . GLU A 1 245 ? 25.801 34.166 -9.179 1.00 78.56 245 GLU A CA 1
ATOM 2044 C C . GLU A 1 245 ? 27.090 33.647 -8.525 1.00 78.56 245 GLU A C 1
ATOM 2046 O O . GLU A 1 245 ? 28.183 34.138 -8.798 1.00 78.56 245 GLU A O 1
ATOM 2051 N N . GLY A 1 246 ? 26.941 32.686 -7.608 1.00 77.12 246 GLY A N 1
ATOM 2052 C CA . GLY A 1 246 ? 28.051 32.117 -6.840 1.00 77.12 246 GLY A CA 1
ATOM 2053 C C . GLY A 1 246 ? 28.661 33.014 -5.753 1.00 77.12 246 GLY A C 1
ATOM 2054 O O . GLY A 1 246 ? 29.497 32.513 -5.002 1.00 77.12 246 GLY A O 1
ATOM 2055 N N . VAL A 1 247 ? 28.229 34.275 -5.615 1.00 81.50 247 VAL A N 1
ATOM 2056 C CA . VAL A 1 247 ? 28.827 35.268 -4.706 1.00 81.50 247 VAL A CA 1
ATOM 2057 C C . VAL A 1 247 ? 27.788 35.851 -3.753 1.00 81.50 247 VAL A C 1
ATOM 2059 O O . VAL A 1 247 ? 26.746 36.371 -4.165 1.00 81.50 247 VAL A O 1
ATOM 2062 N N . PHE A 1 248 ? 28.107 35.813 -2.464 1.00 84.69 248 PHE A N 1
ATOM 2063 C CA . PHE A 1 248 ? 27.190 36.173 -1.390 1.00 84.69 248 PHE A CA 1
ATOM 2064 C C . PHE A 1 248 ? 27.829 37.185 -0.448 1.00 84.69 248 PHE A C 1
ATOM 2066 O O . PHE A 1 248 ? 29.035 37.141 -0.212 1.00 84.69 248 PHE A O 1
ATOM 2073 N N . MET A 1 249 ? 27.011 38.072 0.106 1.00 84.06 249 MET A N 1
ATOM 2074 C CA . MET A 1 249 ? 27.403 38.950 1.197 1.00 84.06 249 MET A CA 1
ATOM 2075 C C . MET A 1 249 ? 26.925 38.338 2.509 1.00 84.06 249 MET A C 1
ATOM 2077 O O . MET A 1 249 ? 25.745 38.020 2.640 1.00 84.06 249 MET A O 1
ATOM 2081 N N . TYR A 1 250 ? 27.835 38.175 3.464 1.00 87.75 250 TYR A N 1
ATOM 2082 C CA . TYR A 1 250 ? 27.539 37.724 4.817 1.00 87.75 250 TYR A CA 1
ATOM 2083 C C . TYR A 1 250 ? 28.321 38.568 5.830 1.00 87.75 250 TYR A C 1
ATOM 2085 O O . TYR A 1 250 ? 29.521 38.765 5.658 1.00 87.75 250 TYR A O 1
ATOM 2093 N N . ASN A 1 251 ? 27.656 39.133 6.845 1.00 82.19 251 ASN A N 1
ATOM 2094 C CA . ASN A 1 251 ? 28.284 40.022 7.841 1.00 82.19 251 ASN A CA 1
ATOM 2095 C C . ASN A 1 251 ? 29.157 41.137 7.212 1.00 82.19 251 ASN A C 1
ATOM 2097 O O . ASN A 1 251 ? 30.288 41.376 7.635 1.00 82.19 251 ASN A O 1
ATOM 2101 N N . ASN A 1 252 ? 28.637 41.807 6.175 1.00 81.50 252 ASN A N 1
ATOM 2102 C CA . ASN A 1 252 ? 29.313 42.876 5.417 1.00 81.50 252 ASN A CA 1
ATOM 2103 C C . ASN A 1 252 ? 30.612 42.459 4.699 1.00 81.50 252 ASN A C 1
ATOM 2105 O O . ASN A 1 252 ? 31.369 43.314 4.241 1.00 81.50 252 ASN A O 1
ATOM 2109 N N . LYS A 1 253 ? 30.875 41.155 4.568 1.00 87.44 253 LYS A N 1
ATOM 2110 C CA . LYS A 1 253 ? 31.974 40.599 3.775 1.00 87.44 253 LYS A CA 1
ATOM 2111 C C . LYS A 1 253 ? 31.423 39.820 2.592 1.00 87.44 253 LYS A C 1
ATOM 2113 O O . LYS A 1 253 ? 30.329 39.266 2.652 1.00 87.44 253 LYS A O 1
ATOM 2118 N N . THR A 1 254 ? 32.187 39.788 1.508 1.00 88.94 254 THR A N 1
ATOM 2119 C CA . THR A 1 254 ? 31.820 39.045 0.301 1.00 88.94 254 THR A CA 1
ATOM 2120 C C . THR A 1 254 ? 32.551 37.713 0.278 1.00 88.94 254 THR A C 1
ATOM 2122 O O . THR A 1 254 ? 33.762 37.678 0.466 1.00 88.94 254 THR A O 1
ATOM 2125 N N . PHE A 1 255 ? 31.819 36.637 0.010 1.00 86.62 255 PHE A N 1
ATOM 2126 C CA . PHE A 1 255 ? 32.340 35.278 -0.028 1.00 86.62 255 PHE A CA 1
ATOM 2127 C C . PHE A 1 255 ? 31.959 34.591 -1.335 1.00 86.62 255 PHE A C 1
ATOM 2129 O O . PHE A 1 255 ? 30.832 34.735 -1.829 1.00 86.62 255 PHE A O 1
ATOM 2136 N N . GLN A 1 256 ? 32.871 33.776 -1.865 1.00 88.38 256 GLN A N 1
ATOM 2137 C CA . GLN A 1 256 ? 32.488 32.758 -2.837 1.00 88.38 256 GLN A CA 1
ATOM 2138 C C . GLN A 1 256 ? 31.658 31.679 -2.141 1.00 88.38 256 GLN A C 1
ATOM 2140 O O . GLN A 1 256 ? 31.838 31.402 -0.958 1.00 88.38 256 GLN A O 1
ATOM 2145 N N . LYS A 1 257 ? 30.760 31.011 -2.868 1.00 81.69 257 LYS A N 1
ATOM 2146 C CA . LYS A 1 257 ? 29.846 30.005 -2.297 1.00 81.69 257 LYS A CA 1
ATOM 2147 C C . LYS A 1 257 ? 30.529 28.971 -1.392 1.00 81.69 257 LYS A C 1
ATOM 2149 O O . LYS A 1 257 ? 30.003 28.645 -0.333 1.00 81.69 257 LYS A O 1
ATOM 2154 N N . ALA A 1 258 ? 31.664 28.421 -1.823 1.00 82.62 258 ALA A N 1
ATOM 2155 C CA . ALA A 1 258 ? 32.384 27.410 -1.050 1.00 82.62 258 ALA A CA 1
ATOM 2156 C C . ALA A 1 258 ? 32.953 27.976 0.262 1.00 82.62 258 ALA A C 1
ATOM 2158 O O . ALA A 1 258 ? 32.992 27.268 1.263 1.00 82.62 258 ALA A O 1
ATOM 2159 N N . GLU A 1 259 ? 33.355 29.246 0.258 1.00 85.25 259 GLU A N 1
ATOM 2160 C CA . GLU A 1 259 ? 33.868 29.966 1.426 1.00 85.25 259 GLU A CA 1
ATOM 2161 C C . GLU A 1 259 ? 32.728 30.344 2.368 1.00 85.25 259 GLU A C 1
ATOM 2163 O O . GLU A 1 259 ? 32.823 30.082 3.560 1.00 85.25 259 GLU A O 1
ATOM 2168 N N . LEU A 1 260 ? 31.604 30.832 1.830 1.00 85.75 260 LEU A N 1
ATOM 2169 C CA . LEU A 1 260 ? 30.400 31.122 2.607 1.00 85.75 260 LEU A CA 1
ATOM 2170 C C . LEU A 1 260 ? 29.939 29.890 3.394 1.00 85.75 260 LEU A C 1
ATOM 2172 O O . LEU A 1 260 ? 29.566 30.003 4.554 1.00 85.75 260 LEU A O 1
ATOM 2176 N N . LEU A 1 261 ? 29.937 28.711 2.765 1.00 82.94 261 LEU A N 1
ATOM 2177 C CA . LEU A 1 261 ? 29.509 27.483 3.436 1.00 82.94 261 LEU A CA 1
ATOM 2178 C C . LEU A 1 261 ? 30.425 27.113 4.604 1.00 82.94 261 LEU A C 1
ATOM 2180 O O . LEU A 1 261 ? 29.920 26.633 5.613 1.00 82.94 261 LEU A O 1
ATOM 2184 N N . LYS A 1 262 ? 31.736 27.348 4.478 1.00 83.50 262 LYS A N 1
ATOM 2185 C CA . LYS A 1 262 ? 32.687 27.152 5.579 1.00 83.50 262 LYS A CA 1
ATOM 2186 C C . LYS A 1 262 ? 32.454 28.174 6.689 1.00 83.50 262 LYS A C 1
ATOM 2188 O O . LYS A 1 262 ? 32.406 27.789 7.849 1.00 83.50 262 LYS A O 1
ATOM 2193 N N . GLU A 1 263 ? 32.250 29.439 6.330 1.00 85.06 263 GLU A N 1
ATOM 2194 C CA . GLU A 1 263 ? 32.016 30.514 7.299 1.00 85.06 263 GLU A CA 1
ATOM 2195 C C . GLU A 1 263 ? 30.718 30.292 8.087 1.00 85.06 263 GLU A C 1
ATOM 2197 O O . GLU A 1 263 ? 30.694 30.403 9.306 1.00 85.06 263 GLU A O 1
ATOM 2202 N N . LEU A 1 264 ? 29.641 29.887 7.410 1.00 82.62 264 LEU A N 1
ATOM 2203 C CA . LEU A 1 264 ? 28.370 29.565 8.058 1.00 82.62 264 LEU A CA 1
ATOM 2204 C C . LEU A 1 264 ? 28.457 28.303 8.922 1.00 82.62 264 LEU A C 1
ATOM 2206 O O . LEU A 1 264 ? 27.804 28.243 9.961 1.00 82.62 264 LEU A O 1
ATOM 2210 N N . ASP A 1 265 ? 29.233 27.295 8.517 1.00 81.12 265 ASP A N 1
ATOM 2211 C CA . ASP A 1 265 ? 29.469 26.107 9.345 1.00 81.12 265 ASP A CA 1
ATOM 2212 C C . ASP A 1 265 ? 30.232 26.471 10.628 1.00 81.12 265 ASP A C 1
ATOM 2214 O O . ASP A 1 265 ? 29.866 26.014 11.709 1.00 81.12 265 ASP A O 1
ATOM 2218 N N . LEU A 1 266 ? 31.217 27.370 10.539 1.00 81.06 266 LEU A N 1
ATOM 2219 C CA . LEU A 1 266 ? 31.939 27.893 11.702 1.00 81.06 266 LEU A CA 1
ATOM 2220 C C . LEU A 1 266 ? 31.033 28.718 12.628 1.00 81.06 266 LEU A C 1
ATOM 2222 O O . LEU A 1 266 ? 31.003 28.469 13.836 1.00 81.06 266 LEU A O 1
ATOM 2226 N N . ASP A 1 267 ? 30.272 29.660 12.069 1.00 78.56 267 ASP A N 1
ATOM 2227 C CA . ASP A 1 267 ? 29.439 30.592 12.836 1.00 78.56 267 ASP A CA 1
ATOM 2228 C C . ASP A 1 267 ? 28.220 29.916 13.474 1.00 78.56 267 ASP A C 1
ATOM 2230 O O . ASP A 1 267 ? 27.841 30.229 14.604 1.00 78.56 267 ASP A O 1
ATOM 2234 N N . LEU A 1 268 ? 27.583 28.991 12.752 1.00 76.50 268 LEU A N 1
ATOM 2235 C CA . LEU A 1 268 ? 26.300 28.409 13.146 1.00 76.50 268 LEU A CA 1
ATOM 2236 C C . LEU A 1 268 ? 26.414 26.956 13.622 1.00 76.50 268 LEU A C 1
ATOM 2238 O O . LEU A 1 268 ? 25.454 26.449 14.202 1.00 76.50 268 LEU A O 1
ATOM 2242 N N . LYS A 1 269 ? 27.560 26.290 13.414 1.00 75.12 269 LYS A N 1
ATOM 2243 C CA . LYS A 1 269 ? 27.835 24.890 13.801 1.00 75.12 269 LYS A CA 1
ATOM 2244 C C . LYS A 1 269 ? 26.831 23.884 13.231 1.00 75.12 269 LYS A C 1
ATOM 2246 O O . LYS A 1 269 ? 26.338 23.005 13.943 1.00 75.12 269 LYS A O 1
ATOM 2251 N N . ILE A 1 270 ? 26.485 24.022 11.953 1.00 66.19 270 ILE A N 1
ATOM 2252 C CA . ILE A 1 270 ? 25.476 23.191 11.284 1.00 66.19 270 ILE A CA 1
ATOM 2253 C C . ILE A 1 270 ? 25.976 22.797 9.887 1.00 66.19 270 ILE A C 1
ATOM 2255 O O . ILE A 1 270 ? 26.269 23.629 9.039 1.00 66.19 270 ILE A O 1
ATOM 2259 N N . THR A 1 271 ? 25.933 21.504 9.581 1.00 57.12 271 THR A N 1
ATOM 2260 C CA . THR A 1 271 ? 26.579 20.929 8.388 1.00 57.12 271 THR A CA 1
ATOM 2261 C C . THR A 1 271 ? 25.713 20.913 7.115 1.00 57.12 271 THR A C 1
ATOM 2263 O O . THR A 1 271 ? 26.145 20.437 6.066 1.00 57.12 271 THR A O 1
ATOM 2266 N N . SER A 1 272 ? 24.472 21.423 7.162 1.00 63.50 272 SER A N 1
ATOM 2267 C CA . SER A 1 272 ? 23.432 21.162 6.142 1.00 63.50 272 SER A CA 1
ATOM 2268 C C . SER A 1 272 ? 22.835 22.417 5.467 1.00 63.50 272 SER A C 1
ATOM 2270 O O . SER A 1 272 ? 21.653 22.443 5.112 1.00 63.50 272 SER A O 1
ATOM 2272 N N . PHE A 1 273 ? 23.616 23.477 5.244 1.00 68.38 273 PHE A N 1
ATOM 2273 C CA . PHE A 1 273 ? 23.096 24.728 4.655 1.00 68.38 273 PHE A CA 1
ATOM 2274 C C . PHE A 1 273 ? 22.957 24.738 3.129 1.00 68.38 273 PHE A C 1
ATOM 2276 O O . PHE A 1 273 ? 22.168 25.511 2.578 1.00 68.38 273 PHE A O 1
ATOM 2283 N N . ARG A 1 274 ? 23.701 23.872 2.431 1.00 60.94 274 ARG A N 1
ATOM 2284 C CA . ARG A 1 274 ? 23.860 23.919 0.968 1.00 60.94 274 ARG A CA 1
ATOM 2285 C C . ARG A 1 274 ? 22.532 23.882 0.211 1.00 60.94 274 ARG A C 1
ATOM 2287 O O . ARG A 1 274 ? 22.308 24.718 -0.659 1.00 60.94 274 ARG A O 1
ATOM 2294 N N . GLN A 1 275 ? 21.650 22.945 0.552 1.00 62.12 275 GLN A N 1
ATOM 2295 C CA . GLN A 1 275 ? 20.360 22.786 -0.131 1.00 62.12 275 GLN A CA 1
ATOM 2296 C C . GLN A 1 275 ? 19.437 23.994 0.076 1.00 62.12 275 GLN A C 1
ATOM 2298 O O . GLN A 1 275 ? 18.662 24.330 -0.813 1.00 62.12 275 GLN A O 1
ATOM 2303 N N . TYR A 1 276 ? 19.534 24.670 1.224 1.00 66.25 276 TYR A N 1
ATOM 2304 C CA . TYR A 1 276 ? 18.668 25.799 1.544 1.00 66.25 276 TYR A CA 1
ATOM 2305 C C . TYR A 1 276 ? 19.147 27.106 0.912 1.00 66.25 276 TYR A C 1
ATOM 2307 O O . TYR A 1 276 ? 18.335 27.824 0.340 1.00 66.25 276 TYR A O 1
ATOM 2315 N N . ILE A 1 277 ? 20.453 27.389 0.931 1.00 68.12 277 ILE A N 1
ATOM 2316 C CA . ILE A 1 277 ? 21.025 28.534 0.201 1.00 68.12 277 ILE A CA 1
ATOM 2317 C C . ILE A 1 277 ? 20.741 28.384 -1.296 1.00 68.12 277 ILE A C 1
ATOM 2319 O O . ILE A 1 277 ? 20.272 29.321 -1.934 1.00 68.12 277 ILE A O 1
ATOM 2323 N N . GLU A 1 278 ? 20.950 27.186 -1.852 1.00 64.25 278 GLU A N 1
ATOM 2324 C CA . GLU A 1 278 ? 20.626 26.910 -3.252 1.00 64.25 278 GLU A CA 1
ATOM 2325 C C . GLU A 1 278 ? 19.124 27.031 -3.535 1.00 64.25 278 GLU A C 1
ATOM 2327 O O . GLU A 1 278 ? 18.755 27.657 -4.520 1.00 64.25 278 GLU A O 1
ATOM 2332 N N . GLY A 1 279 ? 18.256 26.498 -2.671 1.00 60.62 279 GLY A N 1
ATOM 2333 C CA . GLY A 1 279 ? 16.802 26.597 -2.830 1.00 60.62 279 GLY A CA 1
ATOM 2334 C C . GLY A 1 279 ? 16.237 28.009 -2.640 1.00 60.62 279 GLY A C 1
ATOM 2335 O O . GLY A 1 279 ? 15.159 28.296 -3.151 1.00 60.62 279 GLY A O 1
ATOM 2336 N N . THR A 1 280 ? 16.955 28.881 -1.928 1.00 64.44 280 THR A N 1
ATOM 2337 C CA . THR A 1 280 ? 16.535 30.264 -1.651 1.00 64.44 280 THR A CA 1
ATOM 2338 C C . THR A 1 280 ? 17.051 31.243 -2.707 1.00 64.44 280 THR A C 1
ATOM 2340 O O . THR A 1 280 ? 16.346 32.180 -3.062 1.00 64.44 280 THR A O 1
ATOM 2343 N N . PHE A 1 281 ? 18.257 31.015 -3.244 1.00 62.19 281 PHE A N 1
ATOM 2344 C CA . PHE A 1 281 ? 18.952 31.961 -4.124 1.00 62.19 281 PHE A CA 1
ATOM 2345 C C . PHE A 1 281 ? 19.187 31.477 -5.569 1.00 62.19 281 PHE A C 1
ATOM 2347 O O . PHE A 1 281 ? 19.711 32.250 -6.379 1.00 62.19 281 PHE A O 1
ATOM 2354 N N . LYS A 1 282 ? 18.829 30.237 -5.944 1.00 50.66 282 LYS A N 1
ATOM 2355 C CA . LYS A 1 282 ? 18.768 29.843 -7.366 1.00 50.66 282 LYS A CA 1
ATOM 2356 C C . LYS A 1 282 ? 17.473 30.356 -8.001 1.00 50.66 282 LYS A C 1
ATOM 2358 O O . LYS A 1 282 ? 16.394 29.819 -7.756 1.00 50.66 282 LYS A O 1
ATOM 2363 N N . ALA A 1 283 ? 17.617 31.340 -8.882 1.00 43.56 283 ALA A N 1
ATOM 2364 C CA . ALA A 1 283 ? 16.719 31.558 -10.006 1.00 43.56 283 ALA A CA 1
ATOM 2365 C C . ALA A 1 283 ? 17.353 30.885 -11.232 1.00 43.56 283 ALA A C 1
ATOM 2367 O O . ALA A 1 283 ? 18.548 31.055 -11.478 1.00 43.56 283 ALA A O 1
ATOM 2368 N N . TYR A 1 284 ? 16.573 30.096 -11.974 1.00 37.03 284 TYR A N 1
ATOM 2369 C CA . TYR A 1 284 ? 16.933 29.739 -13.344 1.00 37.03 284 TYR A CA 1
ATOM 2370 C C . TYR A 1 284 ? 17.053 31.034 -14.162 1.00 37.03 284 TYR A C 1
ATOM 2372 O O . TYR A 1 284 ? 16.284 31.971 -13.922 1.00 37.03 284 TYR A O 1
ATOM 2380 N N . PRO A 1 285 ? 18.007 31.124 -15.102 1.00 37.84 285 PRO A N 1
ATOM 2381 C CA . PRO A 1 285 ? 18.094 32.279 -15.970 1.00 37.84 285 PRO A CA 1
ATOM 2382 C C . PRO A 1 285 ? 16.863 32.246 -16.877 1.00 37.84 285 PRO A C 1
ATOM 2384 O O . PRO A 1 285 ? 16.557 31.210 -17.460 1.00 37.84 285 PRO A O 1
ATOM 2387 N N . HIS A 1 286 ? 16.189 33.385 -16.986 1.00 34.16 286 HIS A N 1
ATOM 2388 C CA . HIS A 1 286 ? 15.000 33.652 -17.798 1.00 34.16 286 HIS A CA 1
ATOM 2389 C C . HIS A 1 286 ? 13.645 33.499 -17.086 1.00 34.16 286 HIS A C 1
ATOM 2391 O O . HIS A 1 286 ? 13.060 32.428 -16.975 1.00 34.16 286 HIS A O 1
ATOM 2397 N N . ASN A 1 287 ? 13.123 34.681 -16.747 1.00 35.25 287 ASN A N 1
ATOM 2398 C CA . ASN A 1 287 ? 11.726 35.050 -16.551 1.00 35.25 287 ASN A CA 1
ATOM 2399 C C . ASN A 1 287 ? 10.986 34.532 -15.306 1.00 35.25 287 ASN A C 1
ATOM 2401 O O . ASN A 1 287 ? 10.742 33.347 -15.117 1.00 35.25 287 ASN A O 1
ATOM 2405 N N . THR A 1 288 ? 10.466 35.522 -14.568 1.00 37.38 288 THR A N 1
ATOM 2406 C CA . THR A 1 288 ? 9.457 35.510 -13.490 1.00 37.38 288 THR A CA 1
ATOM 2407 C C . THR A 1 288 ? 9.938 35.377 -12.037 1.00 37.38 288 THR A C 1
ATOM 2409 O O . THR A 1 288 ? 9.865 34.330 -11.395 1.00 37.38 288 THR A O 1
ATOM 2412 N N . ASP A 1 289 ? 10.256 36.549 -11.477 1.00 44.44 289 ASP A N 1
ATOM 2413 C CA . ASP A 1 289 ? 10.473 36.930 -10.070 1.00 44.44 289 ASP A CA 1
ATOM 2414 C C . ASP A 1 289 ? 9.345 36.598 -9.061 1.00 44.44 289 ASP A C 1
ATOM 2416 O O . ASP A 1 289 ? 9.185 37.283 -8.054 1.00 44.44 289 ASP A O 1
ATOM 2420 N N . ARG A 1 290 ? 8.505 35.574 -9.261 1.00 40.78 290 ARG A N 1
ATOM 2421 C CA . ARG A 1 290 ? 7.360 35.328 -8.348 1.00 40.78 290 ARG A CA 1
ATOM 2422 C C . ARG A 1 290 ? 7.050 33.876 -8.006 1.00 40.78 290 ARG A C 1
ATOM 2424 O O . ARG A 1 290 ? 6.104 33.643 -7.254 1.00 40.78 290 ARG A O 1
ATOM 2431 N N . LEU A 1 291 ? 7.805 32.893 -8.501 1.00 38.50 291 LEU A N 1
ATOM 2432 C CA . LEU A 1 291 ? 7.388 31.486 -8.388 1.00 38.50 291 LEU A CA 1
ATOM 2433 C C . LEU A 1 291 ? 8.042 30.668 -7.262 1.00 38.50 291 LEU A C 1
ATOM 2435 O O . LEU A 1 291 ? 7.439 29.681 -6.852 1.00 38.50 291 LEU A O 1
ATOM 2439 N N . ASN A 1 292 ? 9.168 31.088 -6.666 1.00 47.66 292 ASN A N 1
ATOM 2440 C CA . ASN A 1 292 ? 9.817 30.285 -5.610 1.00 47.66 292 ASN A CA 1
ATOM 2441 C C . ASN A 1 292 ? 9.537 30.727 -4.163 1.00 47.66 292 ASN A C 1
ATOM 2443 O O . ASN A 1 292 ? 9.486 29.876 -3.280 1.00 47.66 292 ASN A O 1
ATOM 2447 N N . LEU A 1 293 ? 9.245 32.002 -3.890 1.00 46.09 293 LEU A N 1
ATOM 2448 C CA . LEU A 1 293 ? 8.82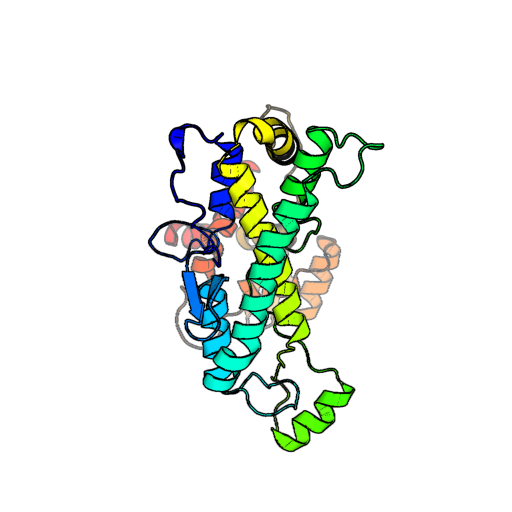5 32.432 -2.541 1.00 46.09 293 LEU A CA 1
ATOM 2449 C C . LEU A 1 293 ? 7.378 32.006 -2.216 1.00 46.09 293 LEU A C 1
ATOM 2451 O O . LEU A 1 293 ? 7.067 31.683 -1.068 1.00 46.09 293 LEU A O 1
ATOM 2455 N N . LYS A 1 294 ? 6.521 31.862 -3.242 1.00 44.03 294 LYS A N 1
ATOM 2456 C CA . LYS A 1 294 ? 5.147 31.336 -3.118 1.00 44.03 294 LYS A CA 1
ATOM 2457 C C . LYS A 1 294 ? 5.086 29.913 -2.550 1.00 44.03 294 LYS A C 1
ATOM 2459 O O . LYS A 1 294 ? 4.171 29.608 -1.789 1.00 44.03 294 LYS A O 1
ATOM 2464 N N . GLY A 1 295 ? 6.077 29.063 -2.838 1.00 53.22 295 GLY A N 1
ATOM 2465 C CA . GLY A 1 295 ? 6.175 27.704 -2.283 1.00 53.22 295 GLY A CA 1
ATOM 2466 C C . GLY A 1 295 ? 6.575 27.647 -0.800 1.00 53.22 295 GLY A C 1
ATOM 2467 O O . GLY A 1 295 ? 6.466 26.594 -0.171 1.00 53.22 295 GLY A O 1
ATOM 2468 N N . TYR A 1 296 ? 7.012 28.771 -0.219 1.00 65.88 296 TYR A N 1
ATOM 2469 C CA . TYR A 1 296 ? 7.568 28.848 1.135 1.00 65.88 296 TYR A CA 1
ATOM 2470 C C . TYR A 1 296 ? 6.823 29.810 2.075 1.00 65.88 296 TYR A C 1
ATOM 2472 O O . TYR A 1 296 ? 7.346 30.105 3.151 1.00 65.88 296 TYR A O 1
ATOM 2480 N N . LYS A 1 297 ? 5.587 30.230 1.751 1.00 72.31 297 LYS A N 1
ATOM 2481 C CA . LYS A 1 297 ? 4.751 31.119 2.596 1.00 72.31 297 LYS A CA 1
ATOM 2482 C C . LYS A 1 297 ? 4.737 30.705 4.074 1.00 72.31 297 LYS A C 1
ATOM 2484 O O . LYS A 1 297 ? 4.963 31.526 4.957 1.00 72.31 297 LYS A O 1
ATOM 2489 N N . SER A 1 298 ? 4.553 29.414 4.355 1.00 73.12 298 SER A N 1
ATOM 2490 C CA . SER A 1 298 ? 4.542 28.879 5.726 1.00 73.12 298 SER A CA 1
ATOM 2491 C C . SER A 1 298 ? 5.897 28.970 6.440 1.00 73.12 298 SER A C 1
ATOM 2493 O O . SER A 1 298 ? 5.930 29.055 7.665 1.00 73.12 298 SER A O 1
ATOM 2495 N N . LYS A 1 299 ? 7.016 28.963 5.706 1.00 76.12 299 LYS A N 1
ATOM 2496 C CA . LYS A 1 299 ? 8.364 29.127 6.268 1.00 76.12 299 LYS A CA 1
ATOM 2497 C C . LYS A 1 299 ? 8.692 30.602 6.500 1.00 76.12 299 LYS A C 1
ATOM 2499 O O . LYS A 1 299 ? 9.181 30.925 7.576 1.00 76.12 299 LYS A O 1
ATOM 2504 N N . MET A 1 300 ? 8.366 31.484 5.550 1.00 78.75 300 MET A N 1
ATOM 2505 C CA . MET A 1 300 ? 8.525 32.938 5.716 1.00 78.75 300 MET A CA 1
ATOM 2506 C C . MET A 1 300 ? 7.698 33.463 6.888 1.00 78.75 300 MET A C 1
ATOM 2508 O O . MET A 1 300 ? 8.220 34.199 7.719 1.00 78.75 300 MET A O 1
ATOM 2512 N N . LYS A 1 301 ? 6.443 33.005 7.011 1.00 83.25 301 LYS A N 1
ATOM 2513 C CA . LYS A 1 301 ? 5.576 33.335 8.147 1.00 83.25 301 LYS A CA 1
ATOM 2514 C C . LYS A 1 301 ? 6.242 32.994 9.481 1.00 83.25 301 LYS A C 1
ATOM 2516 O O . LYS A 1 301 ? 6.334 33.855 10.344 1.00 83.25 301 LYS A O 1
ATOM 2521 N N . LYS A 1 302 ? 6.789 31.779 9.615 1.00 81.50 302 LYS A N 1
ATOM 2522 C CA . LYS A 1 302 ? 7.503 31.350 10.831 1.00 81.50 302 LYS A CA 1
ATOM 2523 C C . LYS A 1 302 ? 8.734 32.206 11.135 1.00 81.50 302 LYS A C 1
ATOM 2525 O O . LYS A 1 302 ? 9.006 32.466 12.301 1.00 81.50 302 LYS A O 1
ATOM 2530 N N . ILE A 1 303 ? 9.482 32.624 10.112 1.00 82.25 303 ILE A N 1
ATOM 2531 C CA . ILE A 1 303 ? 10.658 33.495 10.274 1.00 82.25 303 ILE A CA 1
ATOM 2532 C C . ILE A 1 303 ? 10.224 34.879 10.770 1.00 82.25 303 ILE A C 1
ATOM 2534 O O . ILE A 1 303 ? 10.783 35.378 11.738 1.00 82.25 303 ILE A O 1
ATOM 2538 N N . ILE A 1 304 ? 9.191 35.475 10.169 1.00 82.38 304 ILE A N 1
ATOM 2539 C CA . ILE A 1 304 ? 8.683 36.795 10.570 1.00 82.38 304 ILE A CA 1
ATOM 2540 C C . ILE A 1 304 ? 8.060 36.761 11.963 1.00 82.38 304 ILE A C 1
ATOM 2542 O O . ILE A 1 304 ? 8.330 37.650 12.765 1.00 82.38 304 ILE A O 1
ATOM 2546 N N . GLU A 1 305 ? 7.261 35.742 12.279 1.00 82.31 305 GLU A N 1
ATOM 2547 C CA . GLU A 1 305 ? 6.698 35.551 13.621 1.00 82.31 305 GLU A CA 1
ATOM 2548 C C . GLU A 1 305 ? 7.803 35.445 14.675 1.00 82.31 305 GLU A C 1
ATOM 2550 O O . GLU A 1 305 ? 7.712 36.074 15.727 1.00 82.31 305 GLU A O 1
ATOM 2555 N N . TYR A 1 306 ? 8.881 34.720 14.372 1.00 83.44 306 TYR A N 1
ATOM 2556 C CA . TYR A 1 306 ? 10.039 34.619 15.252 1.00 83.44 306 TYR A CA 1
ATOM 2557 C C . TYR A 1 306 ? 10.786 35.940 15.400 1.00 83.44 306 TYR A C 1
ATOM 2559 O O . TYR A 1 306 ? 11.099 36.334 16.522 1.00 83.44 306 TYR A O 1
ATOM 2567 N N . CYS A 1 307 ? 11.039 36.651 14.299 1.00 79.50 307 CYS A N 1
ATOM 2568 C CA . CYS A 1 307 ? 11.686 37.955 14.359 1.00 79.50 307 CYS A CA 1
ATOM 2569 C C . CYS A 1 307 ? 10.850 38.948 15.177 1.00 79.50 307 CYS A C 1
ATOM 2571 O O . CYS A 1 307 ? 11.389 39.612 16.056 1.00 79.50 307 CYS A O 1
ATOM 2573 N N . LYS A 1 308 ? 9.523 38.974 14.991 1.00 80.81 308 LYS A N 1
ATOM 2574 C CA . LYS A 1 308 ? 8.601 39.786 15.801 1.00 80.81 308 LYS A CA 1
ATOM 2575 C C . LYS A 1 308 ? 8.646 39.397 17.280 1.00 80.81 308 LYS A C 1
ATOM 2577 O O . LYS A 1 308 ? 8.790 40.270 18.131 1.00 80.81 308 LYS A O 1
ATOM 2582 N N . TYR A 1 309 ? 8.565 38.101 17.584 1.00 79.12 309 TYR A N 1
ATOM 2583 C CA . TYR A 1 309 ? 8.600 37.588 18.956 1.00 79.12 309 TYR A CA 1
ATOM 2584 C C . TYR A 1 309 ? 9.906 37.952 19.681 1.00 79.12 309 TYR A C 1
ATOM 2586 O O . TYR A 1 309 ? 9.879 38.376 20.834 1.00 79.12 309 TYR A O 1
ATOM 2594 N N . HIS A 1 310 ? 11.047 37.852 18.994 1.00 77.38 310 HIS A N 1
ATOM 2595 C CA . HIS A 1 310 ? 12.368 38.166 19.547 1.00 77.38 310 HIS A CA 1
ATOM 2596 C C . HIS A 1 310 ? 12.815 39.622 19.345 1.00 77.38 310 HIS A C 1
ATOM 2598 O O . HIS A 1 310 ? 13.955 39.942 19.678 1.00 77.38 310 HIS A O 1
ATOM 2604 N N . LYS A 1 311 ? 11.947 40.505 18.827 1.00 83.56 311 LYS A N 1
ATOM 2605 C CA . LYS A 1 311 ? 12.270 41.911 18.506 1.00 83.56 311 LYS A CA 1
ATOM 2606 C C . LYS A 1 311 ? 13.512 42.055 17.612 1.00 83.56 311 LYS A C 1
ATOM 2608 O O . LYS A 1 311 ? 14.349 42.927 17.817 1.00 83.56 311 LYS A O 1
ATOM 2613 N N . ILE A 1 312 ? 13.644 41.156 16.646 1.00 85.25 312 ILE A N 1
ATOM 2614 C CA . ILE A 1 312 ? 14.679 41.187 15.620 1.00 85.25 312 ILE A CA 1
ATOM 2615 C C . ILE A 1 312 ? 14.156 41.992 14.433 1.00 85.25 312 ILE A C 1
ATOM 2617 O O . ILE A 1 312 ? 13.098 41.673 13.887 1.00 85.25 312 ILE A O 1
ATOM 2621 N N . ASP A 1 313 ? 14.929 42.986 14.002 1.00 87.25 313 ASP A N 1
ATOM 2622 C CA . ASP A 1 313 ? 14.580 43.797 12.840 1.00 87.25 313 ASP A CA 1
ATOM 2623 C C . ASP A 1 313 ? 14.588 42.972 11.548 1.00 87.25 313 ASP A C 1
ATOM 2625 O O . ASP A 1 313 ? 15.515 42.207 11.264 1.00 87.25 313 ASP A O 1
ATOM 2629 N N . VAL A 1 314 ? 13.534 43.156 10.753 1.00 86.12 314 VAL A N 1
ATOM 2630 C CA . VAL A 1 314 ? 13.369 42.561 9.425 1.00 86.12 314 VAL A CA 1
ATOM 2631 C C . VAL A 1 314 ? 13.494 43.669 8.390 1.00 86.12 314 VAL A C 1
ATOM 2633 O O . VAL A 1 314 ? 12.919 44.748 8.536 1.00 86.12 314 VAL A O 1
ATOM 2636 N N . THR A 1 315 ? 14.248 43.408 7.327 1.00 85.12 315 THR A N 1
ATOM 2637 C CA . THR A 1 315 ? 14.411 44.359 6.227 1.00 85.12 315 THR A CA 1
ATOM 2638 C C . THR A 1 315 ? 13.077 44.642 5.537 1.00 85.12 315 THR A C 1
ATOM 2640 O O . THR A 1 315 ? 12.234 43.757 5.369 1.00 85.12 315 THR A O 1
ATOM 2643 N N . LYS A 1 316 ? 12.898 45.888 5.078 1.00 80.38 316 LYS A N 1
ATOM 2644 C CA . LYS A 1 316 ? 11.703 46.295 4.319 1.00 80.38 316 LYS A CA 1
ATOM 2645 C C . LYS A 1 316 ? 11.490 45.433 3.076 1.00 80.38 316 LYS A C 1
ATOM 2647 O O . LYS A 1 316 ? 10.351 45.116 2.753 1.00 80.38 316 LYS A O 1
ATOM 2652 N N . GLU A 1 317 ? 12.569 45.030 2.409 1.00 78.94 317 GLU A N 1
ATOM 2653 C CA . GLU A 1 317 ? 12.528 44.161 1.231 1.00 78.94 317 GLU A CA 1
ATOM 2654 C C . GLU A 1 317 ? 11.910 42.795 1.563 1.00 78.94 317 GLU A C 1
ATOM 2656 O O . GLU A 1 317 ? 10.939 42.386 0.930 1.00 78.94 317 GLU A O 1
ATOM 2661 N N . TYR A 1 318 ? 12.393 42.128 2.616 1.00 80.88 318 TYR A N 1
ATOM 2662 C CA . TYR A 1 318 ? 11.871 40.825 3.027 1.00 80.88 318 TYR A CA 1
ATOM 2663 C C . TYR A 1 318 ? 10.414 40.902 3.507 1.00 80.88 318 TYR A C 1
ATOM 2665 O O . TYR A 1 318 ? 9.610 40.023 3.189 1.00 80.88 318 TYR A O 1
ATOM 2673 N N . GLN A 1 319 ? 10.059 41.970 4.231 1.00 80.75 319 GLN A N 1
ATOM 2674 C CA . GLN A 1 319 ? 8.682 42.220 4.663 1.00 80.75 319 GLN A CA 1
ATOM 2675 C C . GLN A 1 319 ? 7.752 42.457 3.464 1.00 80.75 319 GLN A C 1
ATOM 2677 O O . GLN A 1 319 ? 6.705 41.827 3.381 1.00 80.75 319 GLN A O 1
ATOM 2682 N N . THR A 1 320 ? 8.172 43.261 2.484 1.00 79.69 320 THR A N 1
ATOM 2683 C CA . THR A 1 320 ? 7.395 43.527 1.258 1.00 79.69 320 THR A CA 1
ATOM 2684 C C . THR A 1 320 ? 7.143 42.247 0.462 1.00 79.69 320 THR A C 1
ATOM 2686 O O . THR A 1 320 ? 6.043 42.028 -0.047 1.00 79.69 320 THR A O 1
ATOM 2689 N N . ILE A 1 321 ? 8.147 41.368 0.375 1.00 75.69 321 ILE A N 1
ATOM 2690 C CA . ILE A 1 321 ? 7.985 40.056 -0.255 1.00 75.69 321 ILE A CA 1
ATOM 2691 C C . ILE A 1 321 ? 6.930 39.237 0.492 1.00 75.69 321 ILE A C 1
ATOM 2693 O O . ILE A 1 321 ? 6.055 38.668 -0.154 1.00 75.69 321 ILE A O 1
ATOM 2697 N N . PHE A 1 322 ? 6.990 39.173 1.824 1.00 79.19 322 PHE A N 1
ATOM 2698 C CA . PHE A 1 322 ? 6.009 38.431 2.616 1.00 79.19 322 PHE A CA 1
ATOM 2699 C C . PHE A 1 322 ? 4.591 38.987 2.473 1.00 79.19 322 PHE A C 1
ATOM 2701 O O . PHE A 1 322 ? 3.673 38.210 2.222 1.00 79.19 322 PHE A O 1
ATOM 2708 N N . ASP A 1 323 ? 4.427 40.305 2.566 1.00 79.25 323 ASP A N 1
ATOM 2709 C CA . ASP A 1 323 ? 3.127 40.969 2.451 1.00 79.25 323 ASP A CA 1
ATOM 2710 C C . ASP A 1 323 ? 2.508 40.734 1.063 1.00 79.25 323 ASP A C 1
ATOM 2712 O O . ASP A 1 323 ? 1.306 40.552 0.946 1.00 79.25 323 ASP A O 1
ATOM 2716 N N . SER A 1 324 ? 3.324 40.630 0.004 1.00 74.31 324 SER A N 1
ATOM 2717 C CA . SER A 1 324 ? 2.849 40.285 -1.348 1.00 74.31 324 SER A CA 1
ATOM 2718 C C . SER A 1 324 ? 2.368 38.830 -1.516 1.00 74.31 324 SER A C 1
ATOM 2720 O O . SER A 1 324 ? 1.852 38.464 -2.577 1.00 74.31 324 SER A O 1
ATOM 2722 N N . LEU A 1 325 ? 2.599 37.978 -0.510 1.00 68.50 325 LEU A N 1
ATOM 2723 C CA . LEU A 1 325 ? 2.163 36.579 -0.469 1.00 68.50 325 LEU A CA 1
ATOM 2724 C C . LEU A 1 325 ? 0.911 36.371 0.393 1.00 68.50 325 LEU A C 1
ATOM 2726 O O . LEU A 1 325 ? 0.355 35.262 0.369 1.00 68.50 325 LEU A O 1
ATOM 2730 N N . GLU A 1 326 ? 0.507 37.364 1.188 1.00 59.41 326 GLU A N 1
ATOM 2731 C CA . GLU A 1 326 ? -0.798 37.420 1.861 1.00 59.41 326 GLU A CA 1
ATOM 2732 C C . GLU A 1 326 ? -1.880 37.915 0.906 1.00 59.41 326 GLU A C 1
ATOM 2734 O O . GLU A 1 326 ? -2.946 37.257 0.932 1.00 59.41 326 GLU A O 1
#

pLDDT: mean 76.84, std 17.36, range [30.17, 96.75]

Foldseek 3Di:
DDDADDDLPPPFPVVPFPPLLVVLQQVLADPPPPPGRHPQDDWDAPPVVRFIDTAHPVLVVVVVVCLVVQAEAEPVLHRDDPVCCVVALVVLLRLLLVCLQVVLVVVLDDPDPVDDDDLVNSLCSLVPLQDDPDPDDDSQRHFDWAADDPVVLVVSCVVPVDSSHIYHDSVVSSNSSNSSNSNSNSSSVCSVVVVSNPVVSCVVPVVVVVPPPDPPDDDDDDPDDDLLLVVLLCVQLVQWDAPDVQWIHHNNDIDGVVRVLVVCCVVVVDNPNVVNCCLPPDDDPDDDPQPRVLVCLVSLVVNVVVCVVVVNDGDPVSVVNNVVND

Sequence (326 aa):
MNEKVKSLYDNLNLKTTPKIILDYFNSLGSSKDFFGSKPLNTQFTFNNQNINFFYNYGEKKHIMRLIDDEKILDEDYNLLTIDVFYNTYLLEYGKGFQKGFYEFKKSLKKENSLFTIKNDQIIHKVFSKVVPNSVFRKVVGGFPISFINYKEMIEVYKIHQTKDLSCLKKEAYFKNGFEGGEFYKAWSIILHNSTLFEDIFNKQFKDKEIDKPQLKNKENNAPKRFAYFEIGILIAQGKLSKVKEGVFMYNNKTFQKAELLKELDLDLKITSFRQYIEGTFKAYPHNTDRLNLKGYKSKMKKIIEYCKYHKIDVTKEYQTIFDSLE

Secondary structure (DSSP, 8-state):
-PPP---TTTT--GGGS-HHHHHHHHTTS-TTSTT---SS-EEEEEGGGTEEEEE-HHHHHHHHHHHHTT-EE-TTSSBPPHHHIIIIIIHHHHHHHHHHHHHHHHHTS-S-TTS---HHHHHHHHHHHHS-SSSS---TT----BPPPHHHHHHHHHHHS-S--EE--HHHHHHHHHHHHHHHHHHHHHHHTGGGGHHHHIIIIITTTTTS--------------HHHHHHHHHHTTSEEEEETTEEEETTEEEEHHHHHHHHHHHH--S--HHHHHHHH-PPSSS-TTSSSGGGHHHHHHHHHHHHHTT----HHHHHHHHTT-